Protein AF-A0A3P7M9Z8-F1 (afdb_monomer)

Radius of gyration: 22.88 Å; Cα contacts (8 Å, |Δi|>4): 245; chains: 1; bounding box: 53×52×56 Å

Secondary structure (DSSP, 8-state):
-GGGGT---B-S--SSHHHHHHHTT--HHHHHHHHHTT--TT-S--EETTEESS--B----TT--HHHHHHHHHHHIIIII--------PPP--------EEEEEEE-SSTTSPPEEGGGSGGGEEEETTEEEEE-SS-TT-EEEEE-SSS----TTT--------S-S-S--EEEHHHHHHHHHHHT--HHHHHHHH--SEEEESSPTTGGGG-SEEEETTEEEE---

Organism: Cylicostephanus goldi (NCBI:txid71465)

Foldseek 3Di:
DCVVLVDDKDKAADPPQVVLCVVQVQDPVNVVVCVVVPDDPPDPPQDDPNGGSHDIDDDDDPPDDVVNVVSVVVCCCVVPVVDDDDDDDDDDDDDPDDDWDWDWAWDDPDPPDFTDTCVVQVVQWDDDPFWIWGADPVHRVDIDIDTPDDDADDDVPPDRDPPPPPDDPDPFFEEELQQLVVVCVVVVHDSVVSCRVVVGRIYIYPDHHPVLVVDQWDDDPRDIDGDDD

pLDDT: mean 71.6, std 19.85, range [23.08, 93.94]

Solvent-accessible surface area (backbone atoms only — not comparable to full-atom values): 14664 Å² total; per-residue (Å²): 114,55,60,82,69,75,40,86,76,49,70,50,54,53,101,52,60,66,55,36,29,64,78,64,68,49,46,76,66,54,54,49,49,42,44,74,78,61,61,59,91,89,60,91,68,56,58,57,96,90,38,67,61,39,45,80,47,84,81,80,58,92,85,56,50,71,66,58,53,50,48,51,50,49,48,48,35,41,76,74,68,69,48,83,81,94,78,86,87,84,78,85,76,90,78,93,82,85,72,66,45,79,75,47,46,35,46,57,94,47,87,94,50,81,64,47,52,46,85,84,39,57,95,35,50,50,78,52,101,55,31,42,36,39,42,40,91,92,41,79,90,41,70,50,77,45,73,69,65,88,92,70,71,77,56,96,70,92,49,90,55,86,73,73,76,80,84,63,99,64,92,68,43,75,44,46,51,49,37,43,41,60,50,11,71,72,71,77,46,50,53,66,66,42,49,62,72,70,62,42,33,36,34,32,36,82,52,69,60,64,51,75,74,71,44,61,61,50,74,58,99,86,46,78,42,80,47,91,121

Sequence (229 aa):
MASLFGIDLRTGCFCNSGACQMYLEISNNQLRQYYEEGKECGDTRDVIDGRPTGAVRVSFGRQSTIEDVLVLEQMIDYCFLGFQPSTVIEYPLSIDHYTAAVSRLIVYPVKSCQGFDIEKYVDFIQINDESLELFDADNPSCSVTVPLQHDQISLQTGIVCTYKSLSNEAPYLVVNEASIKILADIVDLTIEETVDRFRPNIVVKGLPPFIEDTAKRMSIDGFQFEVEV

Structure (mmCIF, N/CA/C/O backbone):
data_AF-A0A3P7M9Z8-F1
#
_entry.id   AF-A0A3P7M9Z8-F1
#
loop_
_atom_site.group_PDB
_atom_site.id
_atom_site.type_symbol
_atom_site.label_atom_id
_atom_site.label_alt_id
_atom_site.label_comp_id
_atom_site.label_asym_id
_atom_site.label_entity_id
_atom_site.label_seq_id
_atom_site.pdbx_PDB_ins_code
_atom_site.Cartn_x
_atom_site.Cartn_y
_atom_site.Cartn_z
_atom_site.occupancy
_atom_site.B_iso_or_equiv
_atom_site.auth_seq_id
_atom_site.auth_comp_id
_atom_site.auth_asym_id
_atom_site.auth_atom_id
_atom_site.pdbx_PDB_model_num
ATOM 1 N N . MET A 1 1 ? -5.758 -3.092 -19.239 1.00 70.88 1 MET A N 1
ATOM 2 C CA . MET A 1 1 ? -5.823 -4.546 -19.518 1.00 70.88 1 MET A CA 1
ATOM 3 C C . MET A 1 1 ? -6.072 -5.294 -18.221 1.00 70.88 1 MET A C 1
ATOM 5 O O . MET A 1 1 ? -7.160 -5.824 -18.088 1.00 70.88 1 MET A O 1
ATOM 9 N N . ALA A 1 2 ? -5.156 -5.241 -17.249 1.00 80.38 2 ALA A N 1
ATOM 10 C CA . ALA A 1 2 ? -5.343 -5.856 -15.929 1.00 80.38 2 ALA A CA 1
ATOM 11 C C . ALA A 1 2 ? -6.576 -5.343 -15.161 1.00 80.38 2 ALA A C 1
ATOM 13 O O . ALA A 1 2 ? -7.327 -6.137 -14.605 1.00 80.38 2 ALA A O 1
ATOM 14 N N . SER A 1 3 ? -6.876 -4.045 -15.265 1.00 79.25 3 SER A N 1
ATOM 15 C CA . SER A 1 3 ? -8.075 -3.443 -14.666 1.00 79.25 3 SER A CA 1
ATOM 16 C C . SER A 1 3 ? -9.402 -4.069 -15.120 1.00 79.25 3 SER A C 1
ATOM 18 O O . SER A 1 3 ? -10.366 -4.051 -14.365 1.00 79.25 3 SER A O 1
ATOM 20 N N . LEU A 1 4 ? -9.468 -4.668 -16.320 1.00 77.06 4 LEU A N 1
ATOM 21 C CA . LEU A 1 4 ? -10.672 -5.373 -16.796 1.00 77.06 4 LEU A CA 1
ATOM 22 C C . LEU A 1 4 ? -10.951 -6.661 -16.010 1.00 77.06 4 LEU A C 1
ATOM 24 O O . LEU A 1 4 ? -12.080 -7.135 -16.006 1.00 77.06 4 LEU A O 1
ATOM 28 N N . PHE A 1 5 ? -9.926 -7.204 -15.357 1.00 81.19 5 PHE A N 1
ATOM 29 C CA . PHE A 1 5 ? -9.998 -8.367 -14.478 1.00 81.19 5 PHE A CA 1
ATOM 30 C C . PHE A 1 5 ? -10.034 -7.951 -12.999 1.00 81.19 5 PHE A C 1
ATOM 32 O O . PHE A 1 5 ? -9.912 -8.802 -12.130 1.00 81.19 5 PHE A O 1
ATOM 39 N N . GLY A 1 6 ? -10.170 -6.651 -12.697 1.00 78.00 6 GLY A N 1
ATOM 40 C CA . GLY A 1 6 ? -10.110 -6.142 -11.324 1.00 78.00 6 GLY A CA 1
ATOM 41 C C . GLY A 1 6 ? -8.714 -6.216 -10.698 1.00 78.00 6 GLY A C 1
ATOM 42 O O . GLY A 1 6 ? -8.599 -6.232 -9.480 1.00 78.00 6 GLY A O 1
ATOM 43 N N . ILE A 1 7 ? -7.656 -6.282 -11.514 1.00 84.75 7 ILE A N 1
ATOM 44 C CA . ILE A 1 7 ? -6.270 -6.367 -11.042 1.00 84.75 7 ILE A CA 1
ATOM 45 C C . ILE A 1 7 ? -5.587 -5.012 -11.218 1.00 84.75 7 ILE A C 1
ATOM 47 O O . ILE A 1 7 ? -5.492 -4.502 -12.341 1.00 84.75 7 ILE A O 1
ATOM 51 N N . ASP A 1 8 ? -5.038 -4.487 -10.125 1.00 85.88 8 ASP A N 1
ATOM 52 C CA . ASP A 1 8 ? -4.091 -3.376 -10.158 1.00 85.88 8 ASP A CA 1
ATOM 53 C C . ASP A 1 8 ? -2.644 -3.891 -10.243 1.00 85.88 8 ASP A C 1
ATOM 55 O O . ASP A 1 8 ? -2.245 -4.822 -9.537 1.00 85.88 8 ASP A O 1
ATOM 59 N N . LEU A 1 9 ? -1.850 -3.316 -11.150 1.00 85.00 9 LEU A N 1
ATOM 60 C CA . LEU A 1 9 ? -0.474 -3.746 -11.409 1.00 85.00 9 LEU A CA 1
ATOM 61 C C . LEU A 1 9 ? 0.504 -2.617 -11.132 1.00 85.00 9 LEU A C 1
ATOM 63 O O . LEU A 1 9 ? 0.376 -1.517 -11.663 1.00 85.00 9 LEU A O 1
ATOM 67 N N . ARG A 1 10 ? 1.583 -2.942 -10.416 1.00 86.75 10 ARG A N 1
ATOM 68 C CA . ARG A 1 10 ? 2.704 -2.022 -10.225 1.00 86.75 10 ARG A CA 1
ATOM 69 C C . ARG A 1 10 ? 3.792 -2.300 -11.246 1.00 86.75 10 ARG A C 1
ATOM 71 O O . ARG A 1 10 ? 4.273 -3.429 -11.362 1.00 86.75 10 ARG A O 1
ATOM 78 N N . THR A 1 11 ? 4.211 -1.265 -11.957 1.00 86.44 11 THR A N 1
ATOM 79 C CA . THR A 1 11 ? 5.268 -1.341 -12.969 1.00 86.44 11 THR A CA 1
ATOM 80 C C . THR A 1 11 ? 6.461 -0.468 -12.586 1.00 86.44 11 THR A C 1
ATOM 82 O O . THR A 1 11 ? 6.403 0.347 -11.665 1.00 86.44 11 THR A O 1
ATOM 85 N N . GLY A 1 12 ? 7.586 -0.688 -13.263 1.00 85.38 12 GLY A N 1
ATOM 86 C CA . GLY A 1 12 ? 8.804 0.096 -13.087 1.00 85.38 12 GLY A CA 1
ATOM 87 C C . GLY A 1 12 ? 9.898 -0.612 -12.288 1.00 85.38 12 GLY A C 1
ATOM 88 O O . GLY A 1 12 ? 9.777 -1.755 -11.825 1.00 85.38 12 GLY A O 1
ATOM 89 N N . CYS A 1 13 ? 11.038 0.066 -12.165 1.00 81.88 13 CYS A N 1
ATOM 90 C CA . CYS A 1 13 ? 12.192 -0.464 -11.448 1.00 81.88 13 CYS A CA 1
ATOM 91 C C . CYS A 1 13 ? 12.017 -0.362 -9.921 1.00 81.88 13 CYS A C 1
ATOM 93 O O . CYS A 1 13 ? 11.206 0.408 -9.408 1.00 81.88 13 CYS A O 1
ATOM 95 N N . PHE A 1 14 ? 12.698 -1.221 -9.161 1.00 79.25 14 PHE A N 1
ATOM 96 C CA . PHE A 1 14 ? 12.653 -1.192 -7.699 1.00 79.25 14 PHE A CA 1
ATOM 97 C C . PHE A 1 14 ? 13.371 0.062 -7.193 1.00 79.25 14 PHE A C 1
ATOM 99 O O . PHE A 1 14 ? 14.325 0.521 -7.817 1.00 79.25 14 PHE A O 1
ATOM 106 N N . CYS A 1 15 ? 12.978 0.575 -6.019 1.00 77.69 15 CYS A N 1
ATOM 107 C CA . CYS A 1 15 ? 13.666 1.706 -5.373 1.00 77.69 15 CYS A CA 1
ATOM 108 C C . CYS A 1 15 ? 15.153 1.420 -5.080 1.00 77.69 15 CYS A C 1
ATOM 110 O O . CYS A 1 15 ? 15.908 2.320 -4.730 1.00 77.69 15 CYS A O 1
ATOM 112 N N . ASN A 1 16 ? 15.571 0.163 -5.239 1.00 79.88 16 ASN A N 1
ATOM 113 C CA . ASN A 1 16 ? 16.953 -0.248 -5.395 1.00 79.88 16 ASN A CA 1
ATOM 114 C C . ASN A 1 16 ? 17.203 -0.645 -6.863 1.00 79.88 16 ASN A C 1
ATOM 116 O O . ASN A 1 16 ? 16.864 -1.758 -7.277 1.00 79.88 16 ASN A O 1
ATOM 120 N N . SER A 1 17 ? 17.832 0.246 -7.633 1.00 80.12 17 SER A N 1
ATOM 121 C CA . SER A 1 17 ? 18.174 0.020 -9.046 1.00 80.12 17 SER A CA 1
ATOM 122 C C . SER A 1 17 ? 19.094 -1.185 -9.266 1.00 80.12 17 SER A C 1
ATOM 124 O O . SER A 1 17 ? 19.062 -1.789 -10.339 1.00 80.12 17 SER A O 1
ATOM 126 N N . GLY A 1 18 ? 19.839 -1.603 -8.235 1.00 85.38 18 GLY A N 1
ATOM 127 C CA . GLY A 1 18 ? 20.680 -2.797 -8.266 1.00 85.38 18 GLY A CA 1
ATOM 128 C C . GLY A 1 18 ? 19.899 -4.082 -8.550 1.00 85.38 18 GLY A C 1
ATOM 129 O O . GLY A 1 18 ? 20.412 -4.966 -9.233 1.00 85.38 18 GLY A O 1
ATOM 130 N N . ALA A 1 19 ? 18.641 -4.176 -8.104 1.00 83.00 19 ALA A N 1
ATOM 131 C CA . ALA A 1 19 ? 17.797 -5.332 -8.403 1.00 83.00 19 ALA A CA 1
ATOM 132 C C . ALA A 1 19 ? 17.495 -5.423 -9.907 1.00 83.00 19 ALA A C 1
ATOM 134 O O . ALA A 1 19 ? 17.729 -6.459 -10.519 1.00 83.00 19 ALA A O 1
ATOM 135 N N . CYS A 1 20 ? 17.046 -4.329 -10.528 1.00 86.69 20 CYS A N 1
ATOM 136 C CA . CYS A 1 20 ? 16.776 -4.305 -11.969 1.00 86.69 20 CYS A CA 1
ATOM 137 C C . CYS A 1 20 ? 18.045 -4.549 -12.778 1.00 86.69 20 CYS A C 1
ATOM 139 O O . CYS A 1 20 ? 18.019 -5.288 -13.751 1.00 86.69 20 CYS A O 1
ATOM 141 N N . GLN A 1 21 ? 19.169 -3.980 -12.345 1.00 89.19 21 GLN A N 1
ATOM 142 C CA . GLN A 1 21 ? 20.459 -4.215 -12.977 1.00 89.19 21 GLN A CA 1
ATOM 143 C C . GLN A 1 21 ? 20.859 -5.696 -12.966 1.00 89.19 21 GLN A C 1
ATOM 145 O O . GLN A 1 21 ? 21.316 -6.201 -13.988 1.00 89.19 21 GLN A O 1
ATOM 150 N N . MET A 1 22 ? 20.644 -6.395 -11.851 1.00 89.25 22 MET A N 1
ATOM 151 C CA . MET A 1 22 ? 20.904 -7.830 -11.753 1.00 89.25 22 MET A CA 1
ATOM 152 C C . MET A 1 22 ? 19.945 -8.654 -12.623 1.00 89.25 22 MET A C 1
ATOM 154 O O . MET A 1 22 ? 20.403 -9.474 -13.410 1.00 89.25 22 MET A O 1
ATOM 158 N N . TYR A 1 23 ? 18.631 -8.441 -12.499 1.00 87.94 23 TYR A N 1
ATOM 159 C CA . TYR A 1 23 ? 17.623 -9.285 -13.157 1.00 87.94 23 TYR A CA 1
ATOM 160 C C . TYR A 1 23 ? 17.436 -9.000 -14.653 1.00 87.94 23 TYR A C 1
ATOM 162 O O . TYR A 1 23 ? 17.024 -9.890 -15.389 1.00 87.94 23 TYR A O 1
ATOM 170 N N . LEU A 1 24 ? 17.719 -7.776 -15.102 1.00 89.88 24 LEU A N 1
ATOM 171 C CA . LEU A 1 24 ? 17.607 -7.358 -16.507 1.00 89.88 24 LEU A CA 1
ATOM 172 C C . LEU A 1 24 ? 18.975 -7.276 -17.200 1.00 89.88 24 LEU A C 1
ATOM 174 O O . LEU A 1 24 ? 19.065 -6.803 -18.332 1.00 89.88 24 LEU A O 1
ATOM 178 N N . GLU A 1 25 ? 20.038 -7.701 -16.507 1.00 91.75 25 GLU A N 1
ATOM 179 C CA . GLU A 1 25 ? 21.419 -7.703 -16.999 1.00 91.75 25 GLU A CA 1
ATOM 180 C C . GLU A 1 25 ? 21.863 -6.332 -17.548 1.00 91.75 25 GLU A C 1
ATOM 182 O O . GLU A 1 25 ? 22.520 -6.218 -18.588 1.00 91.75 25 GLU A O 1
ATOM 187 N N . ILE A 1 26 ? 21.484 -5.257 -16.848 1.00 90.56 26 ILE A N 1
ATOM 188 C CA . ILE A 1 26 ? 21.833 -3.885 -17.235 1.00 90.56 26 ILE A CA 1
ATOM 189 C C . ILE A 1 26 ? 23.247 -3.586 -16.737 1.00 90.56 26 ILE A C 1
ATOM 191 O O . ILE A 1 26 ? 23.534 -3.599 -15.542 1.00 90.56 26 ILE A O 1
ATOM 195 N N . SER A 1 27 ? 24.168 -3.273 -17.641 1.00 92.31 27 SER A N 1
ATOM 196 C CA . SER A 1 27 ? 25.524 -2.883 -17.249 1.00 92.31 27 SER A CA 1
ATOM 197 C C . SER A 1 27 ? 25.562 -1.495 -16.596 1.00 92.31 27 SER A C 1
ATOM 199 O O . SER A 1 27 ? 24.711 -0.641 -16.837 1.00 92.31 27 SER A O 1
ATOM 201 N N . ASN A 1 28 ? 26.621 -1.213 -15.831 1.00 93.69 28 ASN A N 1
ATOM 202 C CA . ASN A 1 28 ? 26.842 0.122 -15.257 1.00 93.69 28 ASN A CA 1
ATOM 203 C C . ASN A 1 28 ? 26.905 1.229 -16.321 1.00 93.69 28 ASN A C 1
ATOM 205 O O . ASN A 1 28 ? 26.553 2.371 -16.042 1.00 93.69 28 ASN A O 1
ATOM 209 N N . ASN A 1 29 ? 27.375 0.910 -17.529 1.00 93.94 29 ASN A N 1
ATOM 210 C CA . ASN A 1 29 ? 27.442 1.880 -18.620 1.00 93.94 29 ASN A CA 1
ATOM 211 C C . ASN A 1 29 ? 26.049 2.162 -19.189 1.00 93.94 29 ASN A C 1
ATOM 213 O O . ASN A 1 29 ? 25.708 3.324 -19.370 1.00 93.94 29 ASN A O 1
ATOM 217 N N . GLN A 1 30 ? 25.225 1.128 -19.374 1.00 91.69 30 GLN A N 1
ATOM 218 C CA . GLN A 1 30 ? 23.831 1.294 -19.798 1.00 91.69 30 GLN A CA 1
ATOM 219 C C . GLN A 1 30 ? 23.008 2.056 -18.759 1.00 91.69 30 GLN A C 1
ATOM 221 O O . GLN A 1 30 ? 22.248 2.938 -19.124 1.00 91.69 30 GLN A O 1
ATOM 226 N N . LEU A 1 31 ? 23.197 1.784 -17.463 1.00 90.75 31 LEU A N 1
ATOM 227 C CA . LEU A 1 31 ? 22.487 2.513 -16.411 1.00 90.75 31 LEU A CA 1
ATOM 228 C C . LEU A 1 31 ? 22.826 4.015 -16.419 1.00 90.75 31 LEU A C 1
ATOM 230 O O . LEU A 1 31 ? 21.934 4.844 -16.248 1.00 90.75 31 LEU A O 1
ATOM 234 N N . ARG A 1 32 ? 24.099 4.370 -16.653 1.00 91.94 32 ARG A N 1
ATOM 235 C CA . ARG A 1 32 ? 24.517 5.773 -16.825 1.00 91.94 32 ARG A CA 1
ATOM 236 C C . ARG A 1 32 ? 23.924 6.395 -18.081 1.00 91.94 32 ARG A C 1
ATOM 238 O O . ARG A 1 32 ? 23.411 7.500 -17.997 1.00 91.94 32 ARG A O 1
ATOM 245 N N . GLN A 1 33 ? 23.943 5.674 -19.198 1.00 92.62 33 GLN A N 1
ATOM 246 C CA . GLN A 1 33 ? 23.329 6.130 -20.440 1.00 92.62 33 GLN A CA 1
ATOM 247 C C . GLN A 1 33 ? 21.828 6.391 -20.251 1.00 92.62 33 GLN A C 1
ATOM 249 O O . GLN A 1 33 ? 21.347 7.455 -20.619 1.00 92.62 33 GLN A O 1
ATOM 254 N N . TYR A 1 34 ? 21.098 5.475 -19.605 1.00 91.50 34 TYR A N 1
ATOM 255 C CA . TYR A 1 34 ? 19.679 5.664 -19.302 1.00 91.50 34 TYR A CA 1
ATOM 256 C C . TYR A 1 34 ? 19.458 6.930 -18.475 1.00 91.50 34 TYR A C 1
ATOM 258 O O . TYR A 1 34 ? 18.575 7.720 -18.797 1.00 91.50 34 TYR A O 1
ATOM 266 N N . TYR A 1 35 ? 20.280 7.159 -17.449 1.00 90.75 35 TYR A N 1
ATOM 267 C CA . TYR A 1 35 ? 20.222 8.383 -16.650 1.00 90.75 35 TYR A CA 1
ATOM 268 C C . TYR A 1 35 ? 20.514 9.648 -17.476 1.00 90.75 35 TYR A C 1
ATOM 270 O O . TYR A 1 35 ? 19.792 10.631 -17.349 1.00 90.75 35 TYR A O 1
ATOM 278 N N . GLU A 1 36 ? 21.523 9.629 -18.349 1.00 92.56 36 GLU A N 1
ATOM 279 C CA . GLU A 1 36 ? 21.876 10.756 -19.230 1.00 92.56 36 GLU A CA 1
ATOM 280 C C . GLU A 1 36 ? 20.790 11.058 -20.267 1.00 92.56 36 GLU A C 1
ATOM 282 O O . GLU A 1 36 ? 20.528 12.217 -20.582 1.00 92.56 36 GLU A O 1
ATOM 287 N N . GLU A 1 37 ? 20.098 10.028 -20.748 1.00 89.88 37 GLU A N 1
ATOM 288 C CA . GLU A 1 37 ? 18.908 10.179 -21.581 1.00 89.88 37 GLU A CA 1
ATOM 289 C C . GLU A 1 37 ? 17.718 10.724 -20.766 1.00 89.88 37 GLU A C 1
ATOM 291 O O . GLU A 1 37 ? 16.718 11.148 -21.347 1.00 89.88 37 GLU A O 1
ATOM 296 N N . GLY A 1 38 ? 17.815 10.757 -19.432 1.00 89.62 38 GLY A N 1
ATOM 297 C CA . GLY A 1 38 ? 16.859 11.332 -18.482 1.00 89.62 38 GLY A CA 1
ATOM 298 C C . GLY A 1 38 ? 15.940 10.310 -17.803 1.00 89.62 38 GLY A C 1
ATOM 299 O O . GLY A 1 38 ? 14.829 10.672 -17.416 1.00 89.62 38 GLY A O 1
ATOM 300 N N . LYS A 1 39 ? 16.314 9.024 -17.770 1.00 87.75 39 LYS A N 1
ATOM 301 C CA . LYS A 1 39 ? 15.546 7.983 -17.074 1.00 87.75 39 LYS A CA 1
ATOM 302 C C . LYS A 1 39 ? 15.469 8.335 -15.588 1.00 87.75 39 LYS A C 1
ATOM 304 O O . LYS A 1 39 ? 16.495 8.487 -14.925 1.00 87.75 39 LYS A O 1
ATOM 309 N N . GLU A 1 40 ? 14.257 8.386 -15.060 1.00 87.75 40 GLU A N 1
ATOM 310 C CA . GLU A 1 40 ? 13.956 8.674 -13.663 1.00 87.75 40 GLU A CA 1
ATOM 311 C C . GLU A 1 40 ? 12.871 7.733 -13.117 1.00 87.75 40 GLU A C 1
ATOM 313 O O . GLU A 1 40 ? 12.252 6.941 -13.834 1.00 87.75 40 GLU A O 1
ATOM 318 N N . CYS A 1 41 ? 12.686 7.751 -11.798 1.00 84.00 41 CYS A N 1
ATOM 319 C CA . CYS A 1 41 ? 11.646 6.951 -11.162 1.00 84.00 41 CYS A CA 1
ATOM 320 C C . CYS A 1 41 ? 10.271 7.551 -11.481 1.00 84.00 41 CYS A C 1
ATOM 322 O O . CYS A 1 41 ? 10.056 8.735 -11.237 1.00 84.00 41 CYS A O 1
ATOM 324 N N . GLY A 1 42 ? 9.348 6.732 -11.988 1.00 79.81 42 GLY A N 1
ATOM 325 C CA . GLY A 1 42 ? 7.999 7.180 -12.348 1.00 79.81 42 GLY A CA 1
ATOM 326 C C . GLY A 1 42 ? 7.897 7.892 -13.699 1.00 79.81 42 GLY A C 1
ATOM 327 O O . GLY A 1 42 ? 6.850 8.462 -13.993 1.00 79.81 42 GLY A O 1
ATOM 328 N N . ASP A 1 43 ? 8.947 7.862 -14.526 1.00 86.56 43 ASP A N 1
ATOM 329 C CA . ASP A 1 43 ? 8.825 8.294 -15.919 1.00 86.56 43 ASP A CA 1
ATOM 330 C C . ASP A 1 43 ? 8.022 7.294 -16.774 1.00 86.56 43 ASP A C 1
ATOM 332 O O . ASP A 1 43 ? 7.629 6.219 -16.326 1.00 86.56 43 ASP A O 1
ATOM 336 N N . THR A 1 44 ? 7.810 7.641 -18.043 1.00 86.25 44 THR A N 1
ATOM 337 C CA . THR A 1 44 ? 7.058 6.833 -19.017 1.00 86.25 44 THR A CA 1
ATOM 338 C C . THR A 1 44 ? 7.941 5.935 -19.897 1.00 86.25 44 THR A C 1
ATOM 340 O O . THR A 1 44 ? 7.487 5.400 -20.909 1.00 86.25 44 THR A O 1
ATOM 343 N N . ARG A 1 45 ? 9.230 5.781 -19.565 1.00 86.44 45 ARG A N 1
ATOM 344 C CA . ARG A 1 45 ? 10.235 5.077 -20.379 1.00 86.44 45 ARG A CA 1
ATOM 345 C C . ARG A 1 45 ? 10.490 3.665 -19.884 1.00 86.44 45 ARG A C 1
ATOM 347 O O . ARG A 1 45 ? 11.569 3.329 -19.386 1.00 86.44 45 ARG A O 1
ATOM 354 N N . ASP A 1 46 ? 9.490 2.815 -20.040 1.00 87.00 46 ASP A N 1
ATOM 355 C CA . ASP A 1 46 ? 9.539 1.427 -19.573 1.00 87.00 46 ASP A CA 1
ATOM 356 C C . ASP A 1 46 ? 10.377 0.501 -20.465 1.00 87.00 46 ASP A C 1
ATOM 358 O O . ASP A 1 46 ? 10.807 -0.563 -20.018 1.00 87.00 46 ASP A O 1
ATOM 362 N N . VAL A 1 47 ? 10.658 0.912 -21.707 1.00 89.56 47 VAL A N 1
ATOM 363 C CA . VAL A 1 47 ? 11.476 0.165 -22.672 1.00 89.56 47 VAL A CA 1
ATOM 364 C C . VAL A 1 47 ? 12.469 1.104 -23.362 1.00 89.56 47 VAL A C 1
ATOM 366 O O . VAL A 1 47 ? 12.065 2.122 -23.918 1.00 89.56 47 VAL A O 1
ATOM 369 N N . ILE A 1 48 ? 13.757 0.749 -23.358 1.00 89.62 48 ILE A N 1
ATOM 370 C CA . ILE A 1 48 ? 14.833 1.460 -24.071 1.00 89.62 48 ILE A CA 1
ATOM 371 C C . ILE A 1 48 ? 15.575 0.443 -24.941 1.00 89.62 48 ILE A C 1
ATOM 373 O O . ILE A 1 48 ? 15.973 -0.615 -24.457 1.00 89.62 48 ILE A O 1
ATOM 377 N N . ASP A 1 49 ? 15.715 0.727 -26.237 1.00 87.81 49 ASP A N 1
ATOM 378 C CA . ASP A 1 49 ? 16.343 -0.169 -27.225 1.00 87.81 49 ASP A CA 1
ATOM 379 C C . ASP A 1 49 ? 15.759 -1.595 -27.241 1.00 87.81 49 ASP A C 1
ATOM 381 O O . ASP A 1 49 ? 16.467 -2.593 -27.382 1.00 87.81 49 ASP A O 1
ATOM 385 N N . GLY A 1 50 ? 14.441 -1.705 -27.043 1.00 87.31 50 GLY A N 1
ATOM 386 C CA . GLY A 1 50 ? 13.741 -2.990 -26.967 1.00 87.31 50 GLY A CA 1
ATOM 387 C C . GLY A 1 50 ? 13.993 -3.774 -25.674 1.00 87.31 50 GLY A C 1
ATOM 388 O O . GLY A 1 50 ? 13.503 -4.896 -25.548 1.00 87.31 50 GLY A O 1
ATOM 389 N N . ARG A 1 51 ? 14.724 -3.206 -24.706 1.00 88.06 51 ARG A N 1
ATOM 390 C CA . ARG A 1 51 ? 14.947 -3.799 -23.385 1.00 88.06 51 ARG A CA 1
ATOM 391 C C . ARG A 1 51 ? 14.049 -3.148 -22.336 1.00 88.06 51 ARG A C 1
ATOM 393 O O . ARG A 1 51 ? 13.990 -1.919 -22.280 1.00 88.06 51 ARG A O 1
ATOM 400 N N . PRO A 1 52 ? 13.376 -3.934 -21.483 1.00 91.19 52 PRO A N 1
ATOM 401 C CA . PRO A 1 52 ? 12.639 -3.376 -20.361 1.00 91.19 52 PRO A CA 1
ATOM 402 C C . PRO A 1 52 ? 13.599 -2.700 -19.375 1.00 91.19 52 PRO A C 1
ATOM 404 O O . PRO A 1 52 ? 14.714 -3.171 -19.152 1.00 91.19 52 PRO A O 1
ATOM 407 N N . THR A 1 53 ? 13.159 -1.602 -18.767 1.00 90.00 53 THR A N 1
ATOM 408 C CA . THR A 1 53 ? 13.927 -0.850 -17.757 1.00 90.00 53 THR A CA 1
ATOM 409 C C . THR A 1 53 ? 13.482 -1.157 -16.326 1.00 90.00 53 THR A C 1
ATOM 411 O O . THR A 1 53 ? 14.086 -0.682 -15.363 1.00 90.00 53 THR A O 1
ATOM 414 N N . GLY A 1 54 ? 12.437 -1.970 -16.168 1.00 89.12 54 GLY A N 1
ATOM 415 C CA . GLY A 1 54 ? 11.832 -2.320 -14.890 1.00 89.12 54 GLY A CA 1
ATOM 416 C C . GLY A 1 54 ? 11.107 -3.661 -14.942 1.00 89.12 54 GLY A C 1
ATOM 417 O O . GLY A 1 54 ? 11.286 -4.446 -15.870 1.00 89.12 54 GLY A O 1
ATOM 418 N N . ALA A 1 55 ? 10.287 -3.923 -13.929 1.00 87.75 55 ALA A N 1
ATOM 419 C CA . ALA A 1 55 ? 9.511 -5.151 -13.819 1.00 87.75 55 ALA A CA 1
ATOM 420 C C . ALA A 1 55 ? 8.038 -4.832 -13.561 1.00 87.75 55 ALA A C 1
ATOM 422 O O . ALA A 1 55 ? 7.718 -3.850 -12.890 1.00 87.75 55 ALA A O 1
ATOM 423 N N . VAL A 1 56 ? 7.153 -5.698 -14.049 1.00 87.44 56 VAL A N 1
ATOM 424 C CA . VAL A 1 56 ? 5.763 -5.752 -13.589 1.00 87.44 56 VAL A CA 1
ATOM 425 C C . VAL A 1 56 ? 5.735 -6.616 -12.336 1.00 87.44 56 VAL A C 1
ATOM 427 O O . VAL A 1 56 ? 6.307 -7.707 -12.319 1.00 87.44 56 VAL A O 1
ATOM 430 N N . ARG A 1 57 ? 5.113 -6.122 -11.270 1.00 86.94 57 ARG A N 1
ATOM 431 C CA . ARG A 1 57 ? 5.029 -6.812 -9.985 1.00 86.94 57 ARG A CA 1
ATOM 432 C C . ARG A 1 57 ? 3.575 -7.017 -9.627 1.00 86.94 57 ARG A C 1
ATOM 434 O O . ARG A 1 57 ? 2.793 -6.070 -9.635 1.00 86.94 57 ARG A O 1
ATOM 441 N N . VAL A 1 58 ? 3.270 -8.245 -9.239 1.00 86.69 58 VAL A N 1
ATOM 442 C CA . VAL A 1 58 ? 2.023 -8.585 -8.565 1.00 86.69 58 VAL A CA 1
ATOM 443 C C . VAL A 1 58 ? 2.353 -8.842 -7.106 1.00 86.69 58 VAL A C 1
ATOM 445 O O . VAL A 1 58 ? 3.373 -9.457 -6.790 1.00 86.69 58 VAL A O 1
ATOM 448 N N . SER A 1 59 ? 1.544 -8.305 -6.205 1.00 85.62 59 SER A N 1
ATOM 449 C CA . SER A 1 59 ? 1.704 -8.490 -4.767 1.00 85.62 59 SER A CA 1
ATOM 450 C C . SER A 1 59 ? 0.383 -8.978 -4.211 1.00 85.62 59 SER A C 1
ATOM 452 O O . SER A 1 59 ? -0.636 -8.326 -4.398 1.00 85.62 59 SER A O 1
ATOM 454 N N . PHE A 1 60 ? 0.415 -10.121 -3.536 1.00 85.19 60 PHE A N 1
ATOM 455 C CA . PHE A 1 60 ? -0.740 -10.635 -2.820 1.00 85.19 60 PHE A CA 1
ATOM 456 C C . PHE A 1 60 ? -0.671 -10.152 -1.377 1.00 85.19 60 PHE A C 1
ATOM 458 O O . PHE A 1 60 ? 0.346 -10.321 -0.696 1.00 85.19 60 PHE A O 1
ATOM 465 N N . GLY A 1 61 ? -1.745 -9.502 -0.943 1.00 81.56 61 GLY A N 1
ATOM 466 C CA . GLY A 1 61 ? -1.930 -9.114 0.444 1.00 81.56 61 GLY A CA 1
ATOM 467 C C . GLY A 1 61 ? -2.318 -10.320 1.292 1.00 81.56 61 GLY A C 1
ATOM 468 O O . GLY A 1 61 ? -2.598 -11.407 0.791 1.00 81.56 61 GLY A O 1
ATOM 469 N N . ARG A 1 62 ? -2.379 -10.136 2.612 1.00 75.12 62 ARG A N 1
ATOM 470 C CA . ARG A 1 62 ? -2.791 -11.218 3.517 1.00 75.12 62 ARG A CA 1
ATOM 471 C C . ARG A 1 62 ? -4.226 -11.698 3.259 1.00 75.12 62 ARG A C 1
ATOM 473 O O . ARG A 1 62 ? -4.498 -12.875 3.463 1.00 75.12 62 ARG A O 1
ATOM 480 N N . GLN A 1 63 ? -5.114 -10.796 2.846 1.00 80.25 63 GLN A N 1
ATOM 481 C CA . GLN A 1 63 ? -6.509 -11.101 2.512 1.00 80.25 63 GLN A CA 1
ATOM 482 C C . GLN A 1 63 ? -6.676 -11.718 1.123 1.00 80.25 63 GLN A C 1
ATOM 484 O O . GLN A 1 63 ? -7.779 -12.147 0.801 1.00 80.25 63 GLN A O 1
ATOM 489 N N . SER A 1 64 ? -5.612 -11.774 0.316 1.00 85.38 64 SER A N 1
ATOM 490 C CA . SER A 1 64 ? -5.697 -12.418 -0.984 1.00 85.38 64 SER A CA 1
ATOM 491 C C . SER A 1 64 ? -6.030 -13.896 -0.814 1.00 85.38 64 SER A C 1
ATOM 493 O O . SER A 1 64 ? -5.423 -14.624 -0.023 1.00 85.38 64 SER A O 1
ATOM 495 N N . THR A 1 65 ? -7.020 -14.316 -1.573 1.00 87.06 65 THR A N 1
ATOM 496 C CA . THR A 1 65 ? -7.562 -15.663 -1.624 1.00 87.06 65 THR A CA 1
ATOM 497 C C . THR A 1 65 ? -6.968 -16.426 -2.805 1.00 87.06 65 THR A C 1
ATOM 499 O O . THR A 1 65 ? -6.233 -15.871 -3.628 1.00 87.06 65 THR A O 1
ATOM 502 N N . ILE A 1 66 ? -7.254 -17.727 -2.896 1.00 89.12 66 ILE A N 1
ATOM 503 C CA . ILE A 1 66 ? -6.828 -18.496 -4.069 1.00 89.12 66 ILE A CA 1
ATOM 504 C C . ILE A 1 66 ? -7.571 -18.016 -5.320 1.00 89.12 66 ILE A C 1
ATOM 506 O O . ILE A 1 66 ? -6.999 -18.009 -6.404 1.00 89.12 66 ILE A O 1
ATOM 510 N N . GLU A 1 67 ? -8.805 -17.542 -5.161 1.00 87.81 67 GLU A N 1
ATOM 511 C CA . GLU A 1 67 ? -9.616 -16.957 -6.219 1.00 87.81 67 GLU A CA 1
ATOM 512 C C . GLU A 1 67 ? -8.919 -15.745 -6.856 1.00 87.81 67 GLU A C 1
ATOM 514 O O . GLU A 1 67 ? -8.892 -15.648 -8.080 1.00 87.81 67 GLU A O 1
ATOM 519 N N . ASP A 1 68 ? -8.249 -14.894 -6.073 1.00 88.81 68 ASP A N 1
ATOM 520 C CA . ASP A 1 68 ? -7.479 -13.756 -6.606 1.00 88.81 68 ASP A CA 1
ATOM 521 C C . ASP A 1 68 ? -6.293 -14.207 -7.476 1.00 88.81 68 ASP A C 1
ATOM 523 O O . ASP A 1 68 ? -5.980 -13.597 -8.501 1.00 88.81 68 ASP A O 1
ATOM 527 N N . VAL A 1 69 ? -5.639 -15.312 -7.101 1.00 90.31 69 VAL A N 1
ATOM 528 C CA . VAL A 1 69 ? -4.566 -15.920 -7.906 1.00 90.31 69 VAL A CA 1
ATOM 529 C C . VAL A 1 69 ? -5.131 -16.485 -9.209 1.00 90.31 69 VAL A C 1
ATOM 531 O O . VAL A 1 69 ? -4.527 -16.306 -10.266 1.00 90.31 69 VAL A O 1
ATOM 534 N N . LEU A 1 70 ? -6.301 -17.125 -9.150 1.00 89.69 70 LEU A N 1
ATOM 535 C CA . LEU A 1 70 ? -6.976 -17.671 -10.328 1.00 89.69 70 LEU A CA 1
ATOM 536 C C . LEU A 1 70 ? -7.432 -16.565 -11.287 1.00 89.69 70 LEU A C 1
ATOM 538 O O . LEU A 1 70 ? -7.349 -16.746 -12.498 1.00 89.69 70 LEU A O 1
ATOM 542 N N . VAL A 1 71 ? -7.863 -15.406 -10.782 1.00 89.06 71 VAL A N 1
ATOM 543 C CA . VAL A 1 71 ? -8.187 -14.236 -11.618 1.00 89.06 71 VAL A CA 1
ATOM 544 C C . VAL A 1 71 ? -6.936 -13.706 -12.328 1.00 89.06 71 VAL A C 1
ATOM 546 O O . VAL A 1 71 ? -6.995 -13.371 -13.514 1.00 89.06 71 VAL A O 1
ATOM 549 N N . LEU A 1 72 ? -5.777 -13.696 -11.656 1.00 90.56 72 LEU A N 1
ATOM 550 C CA . LEU A 1 72 ? -4.502 -13.362 -12.299 1.00 90.56 72 LEU A CA 1
ATOM 551 C C . LEU A 1 72 ? -4.121 -14.368 -13.392 1.00 90.56 72 LEU A C 1
ATOM 553 O O . LEU A 1 72 ? -3.740 -13.954 -14.488 1.00 90.56 72 LEU A O 1
ATOM 557 N N . GLU A 1 73 ? -4.219 -15.668 -13.112 1.00 90.19 73 GLU A N 1
ATOM 558 C CA . GLU A 1 73 ? -3.969 -16.728 -14.097 1.00 90.19 73 GLU A CA 1
ATOM 559 C C . GLU A 1 73 ? -4.897 -16.567 -15.307 1.00 90.19 73 GLU A C 1
ATOM 561 O O . GLU A 1 73 ? -4.436 -16.528 -16.447 1.00 90.19 73 GLU A O 1
ATOM 566 N N . GLN A 1 74 ? -6.185 -16.328 -15.056 1.00 86.12 74 GLN A N 1
ATOM 567 C CA . GLN A 1 74 ? -7.190 -16.084 -16.084 1.00 86.12 74 GLN A CA 1
ATOM 568 C C . GLN A 1 74 ? -6.845 -14.877 -16.964 1.00 86.12 74 GLN A C 1
ATOM 570 O O . GLN A 1 74 ? -6.982 -14.947 -18.187 1.00 86.12 74 GLN A O 1
ATOM 575 N N . MET A 1 75 ? -6.387 -13.772 -16.367 1.00 88.56 75 MET A N 1
ATOM 576 C CA . MET A 1 75 ? -5.931 -12.598 -17.112 1.00 88.56 75 MET A CA 1
ATOM 577 C C . MET A 1 75 ? -4.748 -12.954 -18.021 1.00 88.56 75 MET A C 1
ATOM 579 O O . MET A 1 75 ? -4.732 -12.553 -19.187 1.00 88.56 75 MET A O 1
ATOM 583 N N . ILE A 1 76 ? -3.762 -13.701 -17.510 1.00 90.38 76 ILE A N 1
ATOM 584 C CA . ILE A 1 76 ? -2.584 -14.114 -18.286 1.00 90.38 76 ILE A CA 1
ATOM 585 C C . ILE A 1 76 ? -3.011 -14.990 -19.471 1.00 90.38 76 ILE A C 1
ATOM 587 O O . ILE A 1 76 ? -2.648 -14.712 -20.619 1.00 90.38 76 ILE A O 1
ATOM 591 N N . ASP A 1 77 ? -3.837 -15.995 -19.203 1.00 87.56 77 ASP A N 1
ATOM 592 C CA . ASP A 1 77 ? -4.348 -16.935 -20.194 1.00 87.56 77 ASP A CA 1
ATOM 593 C C . ASP A 1 77 ? -5.152 -16.235 -21.289 1.00 87.56 77 ASP A C 1
ATOM 595 O O . ASP A 1 77 ? -4.927 -16.456 -22.482 1.00 87.56 77 ASP A O 1
ATOM 599 N N . TYR A 1 78 ? -6.066 -15.347 -20.901 1.00 83.00 78 TYR A N 1
ATOM 600 C CA . TYR A 1 78 ? -6.941 -14.652 -21.835 1.00 83.00 78 TYR A CA 1
ATOM 601 C C . TYR A 1 78 ? -6.182 -13.631 -22.684 1.00 83.00 78 TYR A C 1
ATOM 603 O O . TYR A 1 78 ? -6.339 -13.586 -23.906 1.00 83.00 78 TYR A O 1
ATOM 611 N N . CYS A 1 79 ? -5.352 -12.800 -22.052 1.00 84.62 79 CYS A N 1
ATOM 612 C CA . CYS A 1 79 ? -4.707 -11.681 -22.729 1.00 84.62 79 CYS A CA 1
ATOM 613 C C . CYS A 1 79 ? -3.465 -12.079 -23.527 1.00 84.62 79 CYS A C 1
ATOM 615 O O . CYS A 1 79 ? -3.172 -11.425 -24.529 1.00 84.62 79 CYS A O 1
ATOM 617 N N . PHE A 1 80 ? -2.736 -13.111 -23.098 1.00 87.12 80 PHE A N 1
ATOM 618 C CA . PHE A 1 80 ? -1.437 -13.450 -23.684 1.00 87.12 80 PHE A CA 1
ATOM 619 C C . PHE A 1 80 ? -1.402 -14.834 -24.330 1.00 87.12 80 PHE A C 1
ATOM 621 O O . PHE A 1 80 ? -0.622 -15.028 -25.263 1.00 87.12 80 PHE A O 1
ATOM 628 N N . LEU A 1 81 ? -2.244 -15.776 -23.890 1.00 86.69 81 LEU A N 1
ATOM 629 C CA . LEU A 1 81 ? -2.270 -17.145 -24.425 1.00 86.69 81 LEU A CA 1
ATOM 630 C C . LEU A 1 81 ? -3.510 -17.446 -25.284 1.00 86.69 81 LEU A C 1
ATOM 632 O O . LEU A 1 81 ? -3.552 -18.476 -25.956 1.00 86.69 81 LEU A O 1
ATOM 636 N N . GLY A 1 82 ? -4.496 -16.542 -25.319 1.00 77.19 82 GLY A N 1
ATOM 637 C CA . GLY A 1 82 ? -5.704 -16.666 -26.139 1.00 77.19 82 GLY A CA 1
ATOM 638 C C . GLY A 1 82 ? -6.696 -17.724 -25.647 1.00 77.19 82 GLY A C 1
ATOM 639 O O . GLY A 1 82 ? -7.548 -18.166 -26.421 1.00 77.19 82 GLY A O 1
ATOM 640 N N . PHE A 1 83 ? -6.602 -18.143 -24.382 1.00 72.88 83 PHE A N 1
ATOM 641 C CA . PHE A 1 83 ? -7.565 -19.059 -23.774 1.00 72.88 83 PHE A CA 1
ATOM 642 C C . PHE A 1 83 ? -8.877 -18.322 -23.466 1.00 72.88 83 PHE A C 1
ATOM 644 O O . PHE A 1 83 ? -8.868 -17.195 -22.984 1.00 72.88 83 PHE A O 1
ATOM 651 N N . GLN A 1 84 ? -10.022 -18.943 -23.755 1.00 58.97 84 GLN A N 1
ATOM 652 C CA . GLN A 1 84 ? -11.353 -18.393 -23.459 1.00 58.97 84 GLN A CA 1
ATOM 653 C C . GLN A 1 84 ? -11.969 -19.195 -22.300 1.00 58.97 84 GLN A C 1
ATOM 655 O O . GLN A 1 84 ? -12.528 -20.270 -22.540 1.00 58.97 84 GLN A O 1
ATOM 660 N N . PRO A 1 85 ? -11.851 -18.743 -21.042 1.00 53.09 85 PRO A N 1
ATOM 661 C CA . PRO A 1 85 ? -12.436 -19.448 -19.914 1.00 53.09 85 PRO A CA 1
ATOM 662 C C . PRO A 1 85 ? -13.939 -19.162 -19.800 1.00 53.09 85 PRO A C 1
ATOM 664 O O . PRO A 1 85 ? -14.414 -18.064 -20.080 1.00 53.09 85 PRO A O 1
ATOM 667 N N . SER A 1 86 ? -14.695 -20.177 -19.377 1.00 44.62 86 SER A N 1
ATOM 668 C CA . SER A 1 86 ? -16.145 -20.117 -19.158 1.00 44.62 86 SER A CA 1
ATOM 669 C C . SER A 1 86 ? -16.452 -19.936 -17.669 1.00 44.62 86 SER A C 1
ATOM 671 O O . SER A 1 86 ? -16.869 -20.894 -17.026 1.00 44.62 86 SER A O 1
ATOM 673 N N . THR A 1 87 ? -16.242 -18.748 -17.094 1.00 45.28 87 THR A N 1
ATOM 674 C CA . THR A 1 87 ? -16.617 -18.519 -15.684 1.00 45.28 87 THR A CA 1
ATOM 675 C C . THR A 1 87 ? -17.145 -17.108 -15.450 1.00 45.28 87 THR A C 1
ATOM 677 O O . THR A 1 87 ? -16.548 -16.130 -15.891 1.00 45.28 87 THR A O 1
ATOM 680 N N . VAL A 1 88 ? -18.277 -17.028 -14.746 1.00 50.41 88 VAL A N 1
ATOM 681 C CA . VAL A 1 88 ? -18.926 -15.798 -14.274 1.00 50.41 88 VAL A CA 1
ATOM 682 C C . VAL A 1 88 ? -18.388 -15.488 -12.876 1.00 50.41 88 VAL A C 1
ATOM 684 O O . VAL A 1 88 ? -18.433 -16.356 -12.008 1.00 50.41 88 VAL A O 1
ATOM 687 N N . ILE A 1 89 ? -17.871 -14.278 -12.665 1.00 44.72 89 ILE A N 1
ATOM 688 C CA . ILE A 1 89 ? -17.381 -13.810 -11.363 1.00 44.72 89 ILE A CA 1
ATOM 689 C C . ILE A 1 89 ? -18.547 -13.114 -10.648 1.00 44.72 89 ILE A C 1
ATOM 691 O O . ILE A 1 89 ? -19.014 -12.071 -11.105 1.00 44.72 89 ILE A O 1
ATOM 695 N N . GLU A 1 90 ? -19.038 -13.695 -9.551 1.00 45.72 90 GLU A N 1
ATOM 696 C CA . GLU A 1 90 ? -20.008 -13.048 -8.659 1.00 45.72 90 GLU A CA 1
ATOM 697 C C . GLU A 1 90 ? -19.266 -12.265 -7.566 1.00 45.72 90 GLU A C 1
ATOM 699 O O . GLU A 1 90 ? -18.553 -12.834 -6.743 1.00 45.72 90 GLU A O 1
ATOM 704 N N . TYR A 1 91 ? -19.436 -10.945 -7.564 1.00 42.72 91 TYR A N 1
ATOM 705 C CA . TYR A 1 91 ? -18.940 -10.029 -6.532 1.00 42.72 91 TYR A CA 1
ATOM 706 C C . TYR A 1 91 ? -19.814 -10.114 -5.265 1.00 42.72 91 TYR A C 1
ATOM 708 O O . TYR A 1 91 ? -21.044 -10.178 -5.381 1.00 42.72 91 TYR A O 1
ATOM 716 N N . PRO A 1 92 ? -19.235 -10.093 -4.049 1.00 46.50 92 PRO A N 1
ATOM 717 C CA . PRO A 1 92 ? -20.024 -10.242 -2.837 1.00 46.50 92 PRO A CA 1
ATOM 718 C C . PRO A 1 92 ? -20.887 -9.000 -2.551 1.00 46.50 92 PRO A C 1
ATOM 720 O O . PRO A 1 92 ? -20.429 -7.862 -2.596 1.00 46.50 92 PRO A O 1
ATOM 723 N N . LEU A 1 93 ? -22.163 -9.302 -2.285 1.00 44.44 93 LEU A N 1
ATOM 724 C CA . LEU A 1 93 ? -23.260 -8.558 -1.648 1.00 44.44 93 LEU A CA 1
ATOM 725 C C . LEU A 1 93 ? -23.023 -7.081 -1.273 1.00 44.44 93 LEU A C 1
ATOM 727 O O . LEU A 1 93 ? -22.239 -6.754 -0.386 1.00 44.44 93 LEU A O 1
ATOM 731 N N . SER A 1 94 ? -23.852 -6.208 -1.854 1.00 43.03 94 SER A N 1
ATOM 732 C CA . SER A 1 94 ? -24.007 -4.810 -1.451 1.00 43.03 94 SER A CA 1
ATOM 733 C C . SER A 1 94 ? -24.640 -4.709 -0.063 1.00 43.03 94 SER A C 1
ATOM 735 O O . SER A 1 94 ? -25.808 -5.066 0.113 1.00 43.03 94 SER A O 1
ATOM 737 N N . ILE A 1 95 ? -23.901 -4.181 0.909 1.00 50.78 95 ILE A N 1
ATOM 738 C CA . ILE A 1 95 ? -24.509 -3.619 2.112 1.00 50.78 95 ILE A CA 1
ATOM 739 C C . ILE A 1 95 ? -24.553 -2.096 1.974 1.00 50.78 95 ILE A C 1
ATOM 741 O O . ILE A 1 95 ? -23.551 -1.466 1.646 1.00 50.78 95 ILE A O 1
ATOM 745 N N . ASP A 1 96 ? -25.730 -1.517 2.215 1.00 59.34 96 ASP A N 1
ATOM 746 C CA . ASP A 1 96 ? -26.006 -0.127 1.848 1.00 59.34 96 ASP A CA 1
ATOM 747 C C . ASP A 1 96 ? -25.431 0.895 2.841 1.00 59.34 96 ASP A C 1
ATOM 749 O O . ASP A 1 96 ? -24.932 1.938 2.418 1.00 59.34 96 ASP A O 1
ATOM 753 N N . HIS A 1 97 ? -25.476 0.619 4.153 1.00 64.81 97 HIS A N 1
ATOM 754 C CA . HIS A 1 97 ? -25.044 1.575 5.180 1.00 64.81 97 HIS A CA 1
ATOM 755 C C . HIS A 1 97 ? -24.539 0.906 6.464 1.00 64.81 97 HIS A C 1
ATOM 757 O O . HIS A 1 97 ? -25.224 0.071 7.056 1.00 64.81 97 HIS A O 1
ATOM 763 N N . TYR A 1 98 ? -23.380 1.363 6.941 1.00 71.25 98 TYR A N 1
ATOM 764 C CA . TYR A 1 98 ? -22.810 1.012 8.240 1.00 71.25 98 TYR A CA 1
ATOM 765 C C . TYR A 1 98 ? -22.482 2.260 9.050 1.00 71.25 98 TYR A C 1
ATOM 767 O O . TYR A 1 98 ? -22.129 3.299 8.495 1.00 71.25 98 TYR A O 1
ATOM 775 N N . THR A 1 99 ? -22.542 2.120 10.372 1.00 73.38 99 THR A N 1
ATOM 776 C CA . THR A 1 99 ? -22.110 3.149 11.318 1.00 73.38 99 THR A CA 1
ATOM 777 C C . THR A 1 99 ? -20.951 2.602 12.137 1.00 73.38 99 THR A C 1
ATOM 779 O O . THR A 1 99 ? -21.028 1.485 12.647 1.00 73.38 99 THR A O 1
ATOM 782 N N . ALA A 1 100 ? -19.895 3.396 12.280 1.00 75.94 100 ALA A N 1
ATOM 783 C CA . ALA A 1 100 ? -18.719 3.075 13.077 1.00 75.94 100 ALA A CA 1
ATOM 784 C C . ALA A 1 100 ? -18.462 4.181 14.101 1.00 75.94 100 ALA A C 1
ATOM 786 O O . ALA A 1 100 ? -18.888 5.319 13.910 1.00 75.94 100 ALA A O 1
ATOM 787 N N . ALA A 1 101 ? -17.729 3.857 15.160 1.00 78.31 101 ALA A N 1
ATOM 788 C CA . ALA A 1 101 ? -17.140 4.858 16.038 1.00 78.31 101 ALA A CA 1
ATOM 789 C C . ALA A 1 101 ? -15.661 5.025 15.680 1.00 78.31 101 ALA A C 1
ATOM 791 O O . ALA A 1 101 ? -14.951 4.028 15.539 1.00 78.31 101 ALA A O 1
ATOM 792 N N . VAL A 1 102 ? -15.188 6.265 15.569 1.00 81.88 102 VAL A N 1
ATOM 793 C CA . VAL A 1 102 ? -13.747 6.544 15.513 1.00 81.88 102 VAL A CA 1
ATOM 794 C C . VAL A 1 102 ? -13.164 6.224 16.887 1.00 81.88 102 VAL A C 1
ATOM 796 O O . VAL A 1 102 ? -13.701 6.662 17.903 1.00 81.88 102 VAL A O 1
ATOM 799 N N . SER A 1 103 ? -12.124 5.397 16.930 1.00 83.94 103 SER A N 1
ATOM 800 C CA . SER A 1 103 ? -11.451 5.011 18.170 1.00 83.94 103 SER A CA 1
ATOM 801 C C . SER A 1 103 ? -10.107 5.697 18.362 1.00 83.94 103 SER A C 1
ATOM 803 O O . SER A 1 103 ? -9.728 5.923 19.504 1.00 83.94 103 SER A O 1
ATOM 805 N N . ARG A 1 104 ? -9.387 6.019 17.278 1.00 84.38 104 ARG A N 1
ATOM 806 C CA . ARG A 1 104 ? -8.115 6.757 17.329 1.00 84.38 104 ARG A CA 1
ATOM 807 C C . ARG A 1 104 ? -7.981 7.666 16.113 1.00 84.38 104 ARG A C 1
ATOM 809 O O . ARG A 1 104 ? -8.354 7.284 15.001 1.00 84.38 104 ARG A O 1
ATOM 816 N N . LEU A 1 105 ? -7.380 8.832 16.328 1.00 82.62 105 LEU A N 1
ATOM 817 C CA . LEU A 1 105 ? -6.912 9.732 15.276 1.00 82.62 105 LEU A CA 1
ATOM 818 C C . LEU A 1 105 ? -5.407 9.919 15.430 1.00 82.62 105 LEU A C 1
ATOM 820 O O . LEU A 1 105 ? -4.931 10.240 16.519 1.00 82.62 105 LEU A O 1
ATOM 824 N N . ILE A 1 106 ? -4.661 9.702 14.348 1.00 83.56 106 ILE A N 1
ATOM 825 C CA . ILE A 1 106 ? -3.199 9.694 14.375 1.00 83.56 106 ILE A CA 1
ATOM 826 C C . ILE A 1 106 ? -2.642 10.620 13.291 1.00 83.56 106 ILE A C 1
ATOM 828 O O . ILE A 1 106 ? -3.006 10.533 12.114 1.00 83.56 106 ILE A O 1
ATOM 832 N N . VAL A 1 107 ? -1.717 11.497 13.685 1.00 82.00 107 VAL A N 1
ATOM 833 C CA . VAL A 1 107 ? -1.015 12.410 12.770 1.00 82.00 107 VAL A CA 1
ATOM 834 C C . VAL A 1 107 ? 0.464 12.055 12.652 1.00 82.00 107 VAL A C 1
ATOM 836 O O . VAL A 1 107 ? 1.113 11.680 13.628 1.00 82.00 107 VAL A O 1
ATOM 839 N N . TYR A 1 108 ? 1.017 12.202 11.446 1.00 79.81 108 TYR A N 1
ATOM 840 C CA . TYR A 1 108 ? 2.425 11.929 11.135 1.00 79.81 108 TYR A CA 1
ATOM 841 C C . TYR A 1 108 ? 3.104 13.206 10.621 1.00 79.81 108 TYR A C 1
ATOM 843 O O . TYR A 1 108 ? 3.327 13.337 9.417 1.00 79.81 108 TYR A O 1
ATOM 851 N N . PRO A 1 109 ? 3.426 14.168 11.505 1.00 66.69 109 PRO A N 1
ATOM 852 C CA . PRO A 1 109 ? 3.962 15.470 11.104 1.00 66.69 109 PRO A CA 1
ATOM 853 C C . PRO A 1 109 ? 5.343 15.359 10.448 1.00 66.69 109 PRO A C 1
ATOM 855 O O . PRO A 1 109 ? 5.738 16.229 9.676 1.00 66.69 109 PRO A O 1
ATOM 858 N N . VAL A 1 110 ? 6.074 14.274 10.723 1.00 71.56 110 VAL A N 1
ATOM 859 C CA . VAL A 1 110 ? 7.340 13.954 10.064 1.00 71.56 110 VAL A CA 1
ATOM 860 C C . VAL A 1 110 ? 7.197 12.633 9.319 1.00 71.56 110 VAL A C 1
ATOM 862 O O . VAL A 1 110 ? 6.837 11.601 9.898 1.00 71.56 110 VAL A O 1
ATOM 865 N N . LYS A 1 111 ? 7.503 12.658 8.017 1.00 66.50 111 LYS A N 1
ATOM 866 C CA . LYS A 1 111 ? 7.473 11.471 7.157 1.00 66.50 111 LYS A CA 1
ATOM 867 C C . LYS A 1 111 ? 8.342 10.365 7.759 1.00 66.50 111 LYS A C 1
ATOM 869 O O . LYS A 1 111 ? 9.471 10.609 8.175 1.00 66.50 111 LYS A O 1
ATOM 874 N N . SER A 1 112 ? 7.801 9.149 7.790 1.00 71.00 112 SER A N 1
ATOM 875 C CA . SER A 1 112 ? 8.449 7.943 8.331 1.00 71.00 112 SER A CA 1
ATOM 876 C C . SER A 1 112 ? 8.657 7.905 9.855 1.00 71.00 112 SER A C 1
ATOM 878 O O . SER A 1 112 ? 9.036 6.855 10.368 1.00 71.00 112 SER A O 1
ATOM 880 N N . CYS A 1 113 ? 8.352 8.966 10.609 1.00 75.88 113 CYS A N 1
ATOM 881 C CA . CYS A 1 113 ? 8.427 8.959 12.079 1.00 75.88 113 CYS A CA 1
ATOM 882 C C . CYS A 1 113 ? 7.179 8.347 12.731 1.00 75.88 113 CYS A C 1
ATOM 884 O O . CYS A 1 113 ? 6.183 8.109 12.052 1.00 75.88 113 CYS A O 1
ATOM 886 N N . GLN A 1 114 ? 7.234 8.071 14.037 1.00 78.38 114 GLN A N 1
ATOM 887 C CA . GLN A 1 114 ? 6.085 7.584 14.812 1.00 78.38 114 GLN A CA 1
ATOM 888 C C . GLN A 1 114 ? 4.912 8.577 14.742 1.00 78.38 114 GLN A C 1
ATOM 890 O O . GLN A 1 114 ? 5.121 9.786 14.637 1.00 78.38 114 GLN A O 1
ATOM 895 N N . GLY A 1 115 ? 3.686 8.052 14.766 1.00 79.88 115 GLY A N 1
ATOM 896 C CA . GLY A 1 115 ? 2.472 8.865 14.777 1.00 79.88 115 GLY A CA 1
ATOM 897 C C . GLY A 1 115 ? 2.123 9.376 16.169 1.00 79.88 115 GLY A C 1
ATOM 898 O O . GLY A 1 115 ? 2.408 8.710 17.165 1.00 79.88 115 GLY A O 1
ATOM 899 N N . PHE A 1 116 ? 1.481 10.539 16.225 1.00 80.69 116 PHE A N 1
ATOM 900 C CA . PHE A 1 116 ? 0.949 11.128 17.451 1.00 80.69 116 PHE A CA 1
ATOM 901 C C . PHE A 1 116 ? -0.542 10.830 17.549 1.00 80.69 116 PHE A C 1
ATOM 903 O O . PHE A 1 116 ? -1.301 11.189 16.651 1.00 80.69 116 PHE A O 1
ATOM 910 N N . ASP A 1 117 ? -0.941 10.168 18.632 1.00 79.12 117 ASP A N 1
ATOM 911 C CA . ASP A 1 117 ? -2.340 9.869 18.934 1.00 79.12 117 ASP A CA 1
ATOM 912 C C . ASP A 1 117 ? -3.010 11.099 19.557 1.00 79.12 117 ASP A C 1
ATOM 914 O O . ASP A 1 117 ? -2.640 11.498 20.660 1.00 79.12 117 ASP A O 1
ATOM 918 N N . ILE A 1 118 ? -3.962 11.718 18.854 1.00 70.94 118 ILE A N 1
ATOM 919 C CA . ILE A 1 118 ? -4.529 13.018 19.247 1.00 70.94 118 ILE A CA 1
ATOM 920 C C . ILE A 1 118 ? -5.186 12.950 20.632 1.00 70.94 118 ILE A C 1
ATOM 922 O O . ILE A 1 118 ? -5.018 13.885 21.411 1.00 70.94 118 ILE A O 1
ATOM 926 N N . GLU A 1 119 ? -5.859 11.848 20.988 1.00 65.19 119 GLU A N 1
ATOM 927 C CA . GLU A 1 119 ? -6.529 11.725 22.295 1.00 65.19 119 GLU A CA 1
ATOM 928 C C . GLU A 1 119 ? -5.547 11.790 23.475 1.00 65.19 119 GLU A C 1
ATOM 930 O O . GLU A 1 119 ? -5.908 12.238 24.562 1.00 65.19 119 GLU A O 1
ATOM 935 N N . LYS A 1 120 ? -4.282 11.403 23.267 1.00 56.47 120 LYS A N 1
ATOM 936 C CA . LYS A 1 120 ? -3.234 11.478 24.299 1.00 56.47 120 LYS A CA 1
ATOM 937 C C . LYS A 1 120 ? -2.647 12.879 24.465 1.00 56.47 120 LYS A C 1
ATOM 939 O O . LYS A 1 120 ? -1.929 13.111 25.435 1.00 56.47 120 LYS A O 1
ATOM 944 N N . TYR A 1 121 ? -2.930 13.789 23.534 1.00 51.97 121 TYR A N 1
ATOM 945 C CA . TYR A 1 121 ? -2.331 15.120 23.483 1.00 51.97 121 TYR A CA 1
ATOM 946 C C . TYR A 1 121 ? -3.359 16.244 23.315 1.00 51.97 121 TYR A C 1
ATOM 948 O O . TYR A 1 121 ? -2.977 17.354 22.962 1.00 51.97 121 TYR A O 1
ATOM 956 N N . VAL A 1 122 ? -4.646 15.998 23.595 1.00 48.75 122 VAL A N 1
ATOM 957 C CA . VAL A 1 122 ? -5.714 17.016 23.488 1.00 48.75 122 VAL A CA 1
ATOM 958 C C . VAL A 1 122 ? -5.393 18.266 24.317 1.00 48.75 122 VAL A C 1
ATOM 960 O O . VAL A 1 122 ? -5.692 19.374 23.888 1.00 48.75 122 VAL A O 1
ATOM 963 N N . ASP A 1 123 ? -4.701 18.109 25.448 1.00 45.75 123 ASP A N 1
ATOM 964 C CA . ASP A 1 123 ? -4.270 19.226 26.300 1.00 45.75 123 ASP A CA 1
ATOM 965 C C . ASP A 1 123 ? -3.143 20.085 25.680 1.00 45.75 123 ASP A C 1
ATOM 967 O O . ASP A 1 123 ? -2.856 21.177 26.169 1.00 45.75 123 ASP A O 1
ATOM 971 N N . PHE A 1 124 ? -2.506 19.612 24.602 1.00 47.19 124 PHE A N 1
ATOM 972 C CA . PHE A 1 124 ? -1.331 20.220 23.958 1.00 47.19 124 PHE A CA 1
ATOM 973 C C . PHE A 1 124 ? -1.544 20.518 22.470 1.00 47.19 124 PHE A C 1
ATOM 975 O O . PHE A 1 124 ? -0.592 20.881 21.776 1.00 47.19 124 PHE A O 1
ATOM 982 N N . ILE A 1 125 ? -2.766 20.336 21.966 1.00 43.53 125 ILE A N 1
ATOM 983 C CA . ILE A 1 125 ? -3.122 20.586 20.572 1.00 43.53 125 ILE A CA 1
ATOM 984 C C . ILE A 1 125 ? -4.256 21.604 20.549 1.00 43.53 125 ILE A C 1
ATOM 986 O O . ILE A 1 125 ? -5.382 21.300 20.938 1.00 43.53 125 ILE A O 1
ATOM 990 N N . GLN A 1 126 ? -3.970 22.807 20.052 1.00 49.00 126 GLN A N 1
ATOM 991 C CA . GLN A 1 126 ? -4.990 23.824 19.822 1.00 49.00 126 GLN A CA 1
ATOM 992 C C . GLN A 1 126 ? -5.231 23.965 18.319 1.00 49.00 126 GLN A C 1
ATOM 994 O O . GLN A 1 126 ? -4.324 24.298 17.557 1.00 49.00 126 GLN A O 1
ATOM 999 N N . ILE A 1 127 ? -6.458 23.673 17.887 1.00 44.94 127 ILE A N 1
ATOM 1000 C CA . ILE A 1 127 ? -6.886 23.831 16.495 1.00 44.94 127 ILE A CA 1
ATOM 1001 C C . ILE A 1 127 ? -7.704 25.114 16.406 1.00 44.94 127 ILE A C 1
ATOM 1003 O O . ILE A 1 127 ? -8.753 25.225 17.039 1.00 44.94 127 ILE A O 1
ATOM 1007 N N . ASN A 1 128 ? -7.221 26.061 15.609 1.00 49.81 128 ASN A N 1
ATOM 1008 C CA . ASN A 1 128 ? -7.957 27.251 15.199 1.00 49.81 128 ASN A CA 1
ATOM 1009 C C . ASN A 1 128 ? -8.288 27.141 13.701 1.00 49.81 128 ASN A C 1
ATOM 1011 O O . ASN A 1 128 ? -7.676 26.350 12.984 1.00 49.81 128 ASN A O 1
ATOM 1015 N N . ASP A 1 129 ? -9.206 27.975 13.207 1.00 40.81 129 ASP A N 1
ATOM 1016 C CA . ASP A 1 129 ? -9.671 27.942 11.806 1.00 40.81 129 ASP A CA 1
ATOM 1017 C C . ASP A 1 129 ? -8.543 28.090 10.757 1.00 40.81 129 ASP A C 1
ATOM 1019 O O . ASP A 1 129 ? -8.723 27.743 9.590 1.00 40.81 129 ASP A O 1
ATOM 1023 N N . GLU A 1 130 ? -7.366 28.588 11.155 1.00 43.75 130 GLU A N 1
ATOM 1024 C CA . GLU A 1 130 ? -6.233 28.869 10.263 1.00 43.75 130 GLU A CA 1
ATOM 1025 C C . GLU A 1 130 ? -4.961 28.066 10.585 1.00 43.75 130 GLU A C 1
ATOM 1027 O O . GLU A 1 130 ? -4.038 28.036 9.765 1.00 43.75 130 GLU A O 1
ATOM 1032 N N . SER A 1 131 ? -4.879 27.399 11.742 1.00 42.78 131 SER A N 1
ATOM 1033 C CA . SER A 1 131 ? -3.652 26.727 12.189 1.00 42.78 131 SER A CA 1
ATOM 1034 C C . SER A 1 131 ? -3.880 25.618 13.222 1.00 42.78 131 SER A C 1
ATOM 1036 O O . SER A 1 131 ? -4.785 25.670 14.052 1.00 42.78 131 SER A O 1
ATOM 1038 N N . LEU A 1 132 ? -2.996 24.620 13.186 1.00 42.62 132 LEU A N 1
ATOM 1039 C CA . LEU A 1 132 ? -2.782 23.616 14.224 1.00 42.62 132 LEU A CA 1
ATOM 1040 C C . LEU A 1 132 ? -1.566 24.035 15.060 1.00 42.62 132 LEU A C 1
ATOM 1042 O O . LEU A 1 132 ? -0.460 24.118 14.532 1.00 42.62 132 LEU A O 1
ATOM 1046 N N . GLU A 1 133 ? -1.747 24.278 16.352 1.00 48.16 133 GLU A N 1
ATOM 1047 C CA . GLU A 1 133 ? -0.664 24.589 17.289 1.00 48.16 133 GLU A CA 1
ATOM 1048 C C . GLU A 1 133 ? -0.373 23.384 18.185 1.00 48.16 133 GLU A C 1
ATOM 1050 O O . GLU A 1 133 ? -1.262 22.874 18.864 1.00 48.16 133 GLU A O 1
ATOM 1055 N N . LEU A 1 134 ? 0.880 22.925 18.169 1.00 47.50 134 LEU A N 1
ATOM 1056 C CA . LEU A 1 134 ? 1.394 21.844 19.008 1.00 47.50 134 LEU A CA 1
ATOM 1057 C C . LEU A 1 134 ? 2.268 22.443 20.112 1.00 47.50 134 LEU A C 1
ATOM 1059 O O . LEU A 1 134 ? 3.238 23.131 19.799 1.00 47.50 134 LEU A O 1
ATOM 1063 N N . PHE A 1 135 ? 1.969 22.171 21.379 1.00 48.38 135 PHE A N 1
ATOM 1064 C CA . PHE A 1 135 ? 2.739 22.665 22.526 1.00 48.38 135 PHE A CA 1
ATOM 1065 C C . PHE A 1 135 ? 3.704 21.596 23.057 1.00 48.38 135 PHE A C 1
ATOM 1067 O O . PHE A 1 135 ? 3.374 20.410 23.099 1.00 48.38 135 PHE A O 1
ATOM 1074 N N . ASP A 1 136 ? 4.906 22.011 23.463 1.00 43.69 136 ASP A N 1
ATOM 1075 C CA . ASP A 1 136 ? 5.880 21.134 24.120 1.00 43.69 136 ASP A CA 1
ATOM 1076 C C . ASP A 1 136 ? 5.384 20.759 25.528 1.00 43.69 136 ASP A C 1
ATOM 1078 O O . ASP A 1 136 ? 5.054 21.624 26.344 1.00 43.69 136 ASP A O 1
ATOM 1082 N N . ALA A 1 137 ? 5.335 19.454 25.804 1.00 45.56 137 ALA A N 1
ATOM 1083 C CA . ALA A 1 137 ? 4.826 18.893 27.051 1.00 45.56 137 ALA A CA 1
ATOM 1084 C C . ALA A 1 137 ? 5.658 19.296 28.282 1.00 45.56 137 ALA A C 1
ATOM 1086 O O . ALA A 1 137 ? 5.105 19.428 29.374 1.00 45.56 137 ALA A O 1
ATOM 1087 N N . ASP A 1 138 ? 6.964 19.526 28.113 1.00 45.19 138 ASP A N 1
ATOM 1088 C CA . ASP A 1 138 ? 7.871 19.910 29.200 1.00 45.19 138 ASP A CA 1
ATOM 1089 C C . ASP A 1 138 ? 8.035 21.435 29.306 1.00 45.19 138 ASP A C 1
ATOM 1091 O O . ASP A 1 138 ? 8.489 21.958 30.331 1.00 45.19 138 ASP A O 1
ATOM 1095 N N . ASN A 1 139 ? 7.654 22.172 28.258 1.00 46.31 139 ASN A N 1
ATOM 1096 C CA . ASN A 1 139 ? 7.738 23.624 28.219 1.00 46.31 139 ASN A CA 1
ATOM 1097 C C . ASN A 1 139 ? 6.589 24.256 27.408 1.00 46.31 139 ASN A C 1
ATOM 1099 O O . ASN A 1 139 ? 6.767 24.563 26.229 1.00 46.31 139 ASN A O 1
ATOM 1103 N N . PRO A 1 140 ? 5.461 24.605 28.053 1.00 49.91 140 PRO A N 1
ATOM 1104 C CA . PRO A 1 140 ? 4.289 25.187 27.389 1.00 49.91 140 PRO A CA 1
ATOM 1105 C C . PRO A 1 140 ? 4.539 26.529 26.680 1.00 49.91 140 PRO A C 1
ATOM 1107 O O . PRO A 1 140 ? 3.674 27.016 25.959 1.00 49.91 140 PRO A O 1
ATOM 1110 N N . SER A 1 141 ? 5.699 27.163 26.900 1.00 42.22 141 SER A N 1
ATOM 1111 C CA . SER A 1 141 ? 6.106 28.376 26.176 1.00 42.22 141 SER A CA 1
ATOM 1112 C C . SER A 1 141 ? 6.708 28.101 24.792 1.00 42.22 141 SER A C 1
ATOM 1114 O O . SER A 1 141 ? 6.965 29.041 24.041 1.00 42.22 141 SER A O 1
ATOM 1116 N N . CYS A 1 142 ? 6.937 26.830 24.454 1.00 36.38 142 CYS A N 1
ATOM 1117 C CA . CYS A 1 142 ? 7.471 26.380 23.178 1.00 36.38 142 CYS A CA 1
ATOM 1118 C C . CYS A 1 142 ? 6.345 25.710 22.377 1.00 36.38 142 CYS A C 1
ATOM 1120 O O . CYS A 1 142 ? 5.741 24.745 22.848 1.00 36.38 142 CYS A O 1
ATOM 1122 N N . SER A 1 143 ? 6.048 26.218 21.179 1.00 43.69 143 SER A N 1
ATOM 1123 C CA . SER A 1 143 ? 5.003 25.666 20.315 1.00 43.69 143 SER A CA 1
ATOM 1124 C C . SER A 1 143 ? 5.411 25.625 18.842 1.00 43.69 143 SER A C 1
ATOM 1126 O O . SER A 1 143 ? 6.276 26.376 18.386 1.00 43.69 143 SER A O 1
ATOM 1128 N N . VAL A 1 144 ? 4.793 24.708 18.096 1.00 40.53 144 VAL A N 1
ATOM 1129 C CA . VAL A 1 144 ? 4.931 24.547 16.646 1.00 40.53 144 VAL A CA 1
ATOM 1130 C C . VAL A 1 144 ? 3.577 24.815 15.998 1.00 40.53 144 VAL A C 1
ATOM 1132 O O . VAL A 1 144 ? 2.620 24.083 16.235 1.00 40.53 144 VAL A O 1
ATOM 1135 N N . THR A 1 145 ? 3.506 25.844 15.155 1.00 39.09 145 THR A N 1
ATOM 1136 C CA . THR A 1 145 ? 2.292 26.219 14.417 1.00 39.09 145 THR A CA 1
ATOM 1137 C C . THR A 1 145 ? 2.345 25.680 12.988 1.00 39.09 145 THR A C 1
ATOM 1139 O O . THR A 1 145 ? 3.269 25.986 12.233 1.00 39.09 145 THR A O 1
ATOM 1142 N N . VAL A 1 146 ? 1.336 24.907 12.598 1.00 44.59 146 VAL A N 1
ATOM 1143 C CA . VAL A 1 146 ? 1.149 24.369 11.248 1.00 44.59 146 VAL A CA 1
ATOM 1144 C C . VAL A 1 146 ? -0.062 25.065 10.612 1.00 44.59 146 VAL A C 1
ATOM 1146 O O . VAL A 1 146 ? -1.183 24.838 11.062 1.00 44.59 146 VAL A O 1
ATOM 1149 N N . PRO A 1 147 ? 0.114 25.931 9.598 1.00 41.97 147 PRO A N 1
ATOM 1150 C CA . PRO A 1 147 ? -1.002 26.624 8.950 1.00 41.97 147 PRO A CA 1
ATOM 1151 C C . PRO A 1 147 ? -1.861 25.657 8.117 1.00 41.97 147 PRO A C 1
ATOM 1153 O O . PRO A 1 147 ? -1.327 24.798 7.416 1.00 41.97 147 PRO A O 1
ATOM 1156 N N . LEU A 1 148 ? -3.189 25.809 8.182 1.00 41.19 148 LEU A N 1
ATOM 1157 C CA . LEU A 1 148 ? -4.179 24.929 7.537 1.00 41.19 148 LEU A CA 1
ATOM 1158 C C . LEU A 1 148 ? -4.696 25.459 6.179 1.00 41.19 148 LEU A C 1
ATOM 1160 O O . LEU A 1 148 ? -5.477 24.781 5.511 1.00 41.19 148 LEU A O 1
ATOM 1164 N N . GLN A 1 149 ? -4.264 26.648 5.733 1.00 40.09 149 GLN A N 1
ATOM 1165 C CA . GLN A 1 149 ? -4.679 27.226 4.446 1.00 40.09 149 GLN A CA 1
ATOM 1166 C C . GLN A 1 149 ? -3.818 26.772 3.256 1.00 40.09 149 GLN A C 1
ATOM 1168 O O . GLN A 1 149 ? -2.607 26.577 3.353 1.00 40.09 149 GLN A O 1
ATOM 1173 N N . HIS A 1 150 ? -4.496 26.624 2.114 1.00 41.97 150 HIS A N 1
ATOM 1174 C CA . HIS A 1 150 ? -3.957 26.153 0.843 1.00 41.97 150 HIS A CA 1
ATOM 1175 C C . HIS A 1 150 ? -2.748 26.973 0.339 1.00 41.97 150 HIS A C 1
ATOM 1177 O O . HIS A 1 150 ? -2.735 28.202 0.353 1.00 41.97 150 HIS A O 1
ATOM 1183 N N . ASP A 1 151 ? -1.788 26.225 -0.208 1.00 38.03 151 ASP A N 1
ATOM 1184 C CA . ASP A 1 151 ? -0.785 26.585 -1.217 1.00 38.03 151 ASP A CA 1
ATOM 1185 C C . ASP A 1 151 ? 0.550 27.268 -0.885 1.00 38.03 151 ASP A C 1
ATOM 1187 O O . ASP A 1 151 ? 1.403 27.235 -1.770 1.00 38.03 151 ASP A O 1
ATOM 1191 N N . GLN A 1 152 ? 0.872 27.750 0.323 1.00 32.44 152 GLN A N 1
ATOM 1192 C CA . GLN A 1 152 ? 2.270 28.139 0.630 1.00 32.44 152 GLN A CA 1
ATOM 1193 C C . GLN A 1 152 ? 2.666 27.927 2.100 1.00 32.44 152 GLN A C 1
ATOM 1195 O O . GLN A 1 152 ? 2.394 28.759 2.960 1.00 32.44 152 GLN A O 1
ATOM 1200 N N . ILE A 1 153 ? 3.412 26.852 2.386 1.00 32.22 153 ILE A N 1
ATOM 1201 C CA . ILE A 1 153 ? 4.148 26.709 3.653 1.00 32.22 153 ILE A CA 1
ATOM 1202 C C . ILE A 1 153 ? 5.427 27.553 3.551 1.00 32.22 153 ILE A C 1
ATOM 1204 O O . ILE A 1 153 ? 6.424 27.147 2.956 1.00 32.22 153 ILE A O 1
ATOM 1208 N N . SER A 1 154 ? 5.396 28.752 4.129 1.00 27.25 154 SER A N 1
ATOM 1209 C CA . SER A 1 154 ? 6.579 29.582 4.367 1.00 27.25 154 SER A CA 1
ATOM 1210 C C . SER A 1 154 ? 7.126 29.264 5.762 1.00 27.25 154 SER A C 1
ATOM 1212 O O . SER A 1 154 ? 6.655 29.809 6.759 1.00 27.25 154 SER A O 1
ATOM 1214 N N . LEU A 1 155 ? 8.149 28.411 5.843 1.00 32.28 155 LEU A N 1
ATOM 1215 C CA . LEU A 1 155 ? 8.992 28.327 7.036 1.00 32.28 155 LEU A CA 1
ATOM 1216 C C . LEU A 1 155 ? 9.828 29.612 7.110 1.00 32.28 155 LEU A C 1
ATOM 1218 O O . LEU A 1 155 ? 10.686 29.845 6.255 1.00 32.28 155 LEU A O 1
ATOM 1222 N N . GLN A 1 156 ? 9.619 30.446 8.134 1.00 33.34 156 GLN A N 1
ATOM 1223 C CA . GLN A 1 156 ? 10.535 31.548 8.462 1.00 33.34 156 GLN A CA 1
ATOM 1224 C C . GLN A 1 156 ? 11.836 31.015 9.092 1.00 33.34 156 GLN A C 1
ATOM 1226 O O . GLN A 1 156 ? 12.227 31.370 10.195 1.0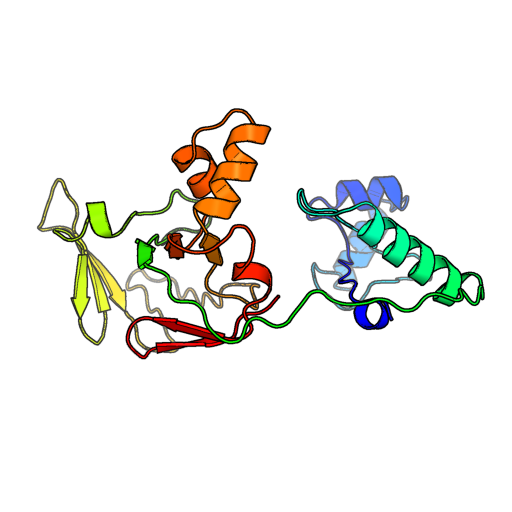0 33.34 156 GLN A O 1
ATOM 1231 N N . THR A 1 157 ? 12.528 30.169 8.337 1.00 32.03 157 THR A N 1
ATOM 1232 C CA . THR A 1 157 ? 13.949 29.836 8.447 1.00 32.03 157 THR A CA 1
ATOM 1233 C C . THR A 1 157 ? 14.479 29.585 7.034 1.00 32.03 157 THR A C 1
ATOM 1235 O O . THR A 1 157 ? 14.939 28.502 6.711 1.00 32.03 157 THR A O 1
ATOM 1238 N N . GLY A 1 158 ? 14.385 30.584 6.149 1.00 27.88 158 GLY A N 1
ATOM 1239 C CA . GLY A 1 158 ? 15.240 30.700 4.954 1.00 27.88 158 GLY A CA 1
ATOM 1240 C C . GLY A 1 158 ? 15.329 29.504 3.993 1.00 27.88 158 GLY A C 1
ATOM 1241 O O . GLY A 1 158 ? 16.296 29.429 3.240 1.00 27.88 158 GLY A O 1
ATOM 1242 N N . ILE A 1 159 ? 14.362 28.584 3.985 1.00 27.23 159 ILE A N 1
ATOM 1243 C CA . ILE A 1 159 ? 14.296 27.468 3.039 1.00 27.23 159 ILE A CA 1
ATOM 1244 C C . ILE A 1 159 ? 12.866 27.410 2.512 1.00 27.23 159 ILE A C 1
ATOM 1246 O O . ILE A 1 159 ? 11.940 26.990 3.202 1.00 27.23 159 ILE A O 1
ATOM 1250 N N . VAL A 1 160 ? 12.693 27.849 1.265 1.00 23.08 160 VAL A N 1
ATOM 1251 C CA . VAL A 1 160 ? 11.476 27.599 0.491 1.00 23.08 160 VAL A CA 1
ATOM 1252 C C . VAL A 1 160 ? 11.394 26.091 0.281 1.00 23.08 160 VAL A C 1
ATOM 1254 O O . VAL A 1 160 ? 12.142 25.530 -0.516 1.00 23.08 160 VAL A O 1
ATOM 1257 N N . CYS A 1 161 ? 10.518 25.424 1.028 1.00 26.39 161 CYS A N 1
ATOM 1258 C CA . CYS A 1 161 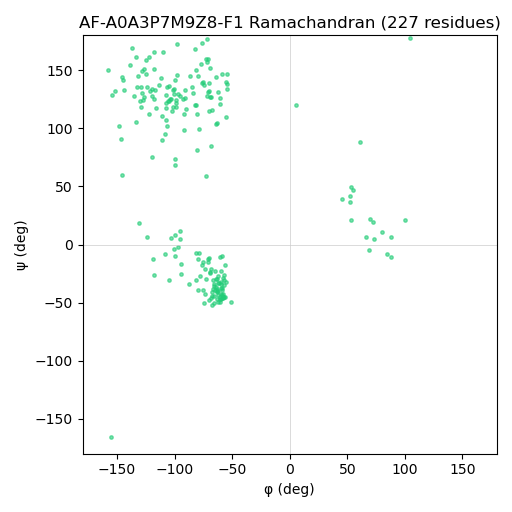? 10.228 24.012 0.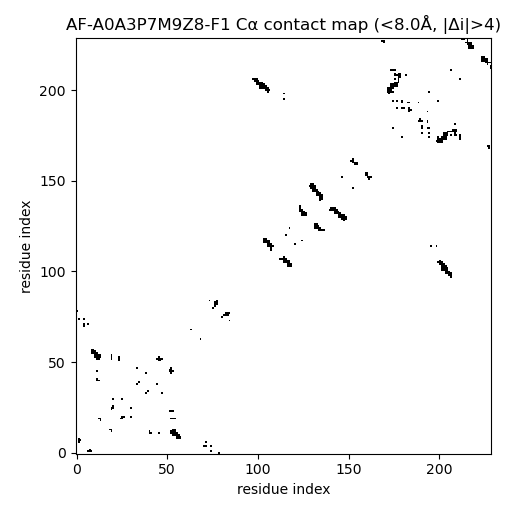840 1.00 26.39 161 CYS A CA 1
ATOM 1259 C C . CYS A 1 161 ? 8.803 23.892 0.301 1.00 26.39 161 CYS A C 1
ATOM 1261 O O . CYS A 1 161 ? 7.835 23.811 1.051 1.00 26.39 161 CYS A O 1
ATOM 1263 N N . THR A 1 162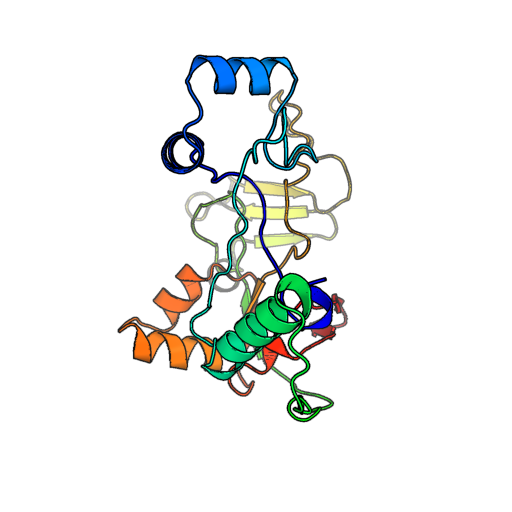 ? 8.665 23.909 -1.023 1.00 24.41 162 THR A N 1
ATOM 1264 C CA . THR A 1 162 ? 7.438 23.474 -1.693 1.00 24.41 162 THR A CA 1
ATOM 1265 C C . THR A 1 162 ? 7.301 21.965 -1.505 1.00 24.41 162 THR A C 1
ATOM 1267 O O . THR A 1 162 ? 7.721 21.192 -2.365 1.00 24.41 162 THR A O 1
ATOM 1270 N N . TYR A 1 163 ? 6.741 21.518 -0.383 1.00 33.94 163 TYR A N 1
ATOM 1271 C CA . TYR A 1 163 ? 6.309 20.129 -0.255 1.00 33.94 163 TYR A CA 1
ATOM 1272 C C . TYR A 1 163 ? 4.942 19.985 -0.929 1.00 33.94 163 TYR A C 1
ATOM 1274 O O . TYR A 1 163 ? 3.899 19.944 -0.287 1.00 33.94 163 TYR A O 1
ATOM 1282 N N . LYS A 1 164 ? 4.950 19.850 -2.260 1.00 33.97 164 LYS A N 1
ATOM 1283 C CA . LYS A 1 164 ? 4.019 18.893 -2.859 1.00 33.97 164 LYS A CA 1
ATOM 1284 C C . LYS A 1 164 ? 4.462 17.544 -2.314 1.00 33.97 164 LYS A C 1
ATOM 1286 O O . LYS A 1 164 ? 5.530 17.061 -2.687 1.00 33.97 164 LYS A O 1
ATOM 1291 N N . SER A 1 165 ? 3.712 16.995 -1.360 1.00 34.97 165 SER A N 1
ATOM 1292 C CA . SER A 1 165 ? 3.943 15.625 -0.916 1.00 34.97 165 SER A CA 1
ATOM 1293 C C . SER A 1 165 ? 3.866 14.735 -2.150 1.00 34.97 165 SER A C 1
ATOM 1295 O O . SER A 1 165 ? 2.822 14.616 -2.786 1.00 34.97 165 SER A O 1
ATOM 1297 N N . LEU A 1 166 ? 5.021 14.205 -2.542 1.00 36.09 166 LEU A N 1
ATOM 1298 C CA . LEU A 1 166 ? 5.142 13.248 -3.622 1.00 36.09 166 LEU A CA 1
ATOM 1299 C C . LEU A 1 166 ? 4.311 12.017 -3.254 1.00 36.09 166 LEU A C 1
ATOM 1301 O O . LEU A 1 166 ? 4.589 11.369 -2.240 1.00 36.09 166 LEU A O 1
ATOM 1305 N N . SER A 1 167 ? 3.346 11.721 -4.127 1.00 37.88 167 SER A N 1
ATOM 1306 C CA . SER A 1 167 ? 2.686 10.428 -4.327 1.00 37.88 167 SER A CA 1
ATOM 1307 C C . SER A 1 167 ? 1.934 9.859 -3.126 1.00 37.88 167 SER A C 1
ATOM 1309 O O . SER A 1 167 ? 2.503 9.067 -2.385 1.00 37.88 167 SER A O 1
ATOM 1311 N N . ASN A 1 168 ? 0.657 10.219 -2.995 1.00 47.28 168 ASN A N 1
ATOM 1312 C CA . ASN A 1 168 ? -0.425 9.286 -2.673 1.00 47.28 168 ASN A CA 1
ATOM 1313 C C . ASN A 1 168 ? -1.734 9.875 -3.225 1.00 47.28 168 ASN A C 1
ATOM 1315 O O . ASN A 1 168 ? -2.024 11.041 -2.965 1.00 47.28 168 ASN A O 1
ATOM 1319 N N . GLU A 1 169 ? -2.491 9.090 -3.989 1.00 51.59 169 GLU A N 1
ATOM 1320 C CA . GLU A 1 169 ? -3.850 9.448 -4.434 1.00 51.59 169 GLU A CA 1
ATOM 1321 C C . GLU A 1 169 ? -4.838 9.434 -3.238 1.00 51.59 169 GLU A C 1
ATOM 1323 O O . GLU A 1 169 ? -5.746 10.259 -3.177 1.00 51.59 169 GLU A O 1
ATOM 1328 N N . ALA A 1 170 ? -4.516 8.683 -2.170 1.00 61.03 170 ALA A N 1
ATOM 1329 C CA . ALA A 1 170 ? -5.237 8.664 -0.894 1.00 61.03 170 ALA A CA 1
ATOM 1330 C C . ALA A 1 170 ? -4.461 9.367 0.257 1.00 61.03 170 ALA A C 1
ATOM 1332 O O . ALA A 1 170 ? -3.483 8.815 0.779 1.00 61.03 170 ALA A O 1
ATOM 1333 N N . PRO A 1 171 ? -4.872 10.574 0.705 1.00 70.69 171 PRO A N 1
ATOM 1334 C CA . PR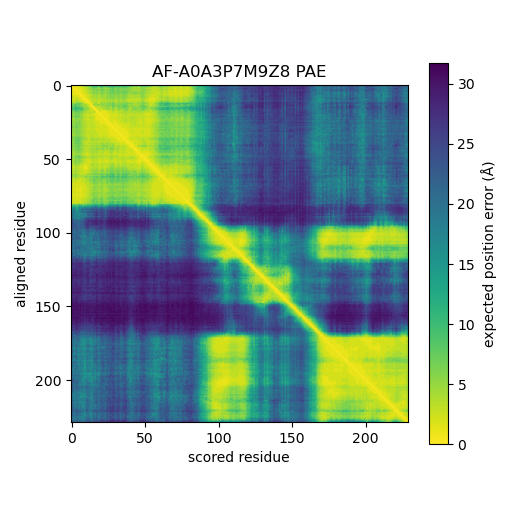O A 1 171 ? -4.181 11.330 1.761 1.00 70.69 171 PRO A CA 1
ATOM 1335 C C . PRO A 1 171 ? -4.406 10.792 3.184 1.00 70.69 171 PRO A C 1
ATOM 1337 O O . PRO A 1 171 ? -3.660 11.161 4.093 1.00 70.69 171 PRO A O 1
ATOM 1340 N N . TYR A 1 172 ? -5.409 9.933 3.383 1.00 81.56 172 TYR A N 1
ATOM 1341 C CA . TYR A 1 172 ? -5.759 9.360 4.681 1.00 81.56 172 TYR A CA 1
ATOM 1342 C C . TYR A 1 172 ? -5.876 7.844 4.582 1.00 81.56 172 TYR A C 1
ATOM 1344 O O . TYR A 1 172 ? -6.525 7.331 3.675 1.00 81.56 172 TYR A O 1
ATOM 1352 N N . LEU A 1 173 ? -5.299 7.135 5.551 1.00 86.56 173 LEU A N 1
ATOM 1353 C CA . LEU A 1 173 ? -5.484 5.696 5.706 1.00 86.56 173 LEU A CA 1
ATOM 1354 C C . LEU A 1 173 ? -6.468 5.405 6.845 1.00 86.56 173 LEU A C 1
ATOM 1356 O O . LEU A 1 173 ? -6.257 5.845 7.980 1.00 86.56 173 LEU A O 1
ATOM 1360 N N . VAL A 1 174 ? -7.516 4.638 6.544 1.00 85.56 174 VAL A N 1
ATOM 1361 C CA . VAL A 1 174 ? -8.508 4.158 7.514 1.00 85.56 174 VAL A CA 1
ATOM 1362 C C . VAL A 1 174 ? -8.260 2.678 7.786 1.00 85.56 174 VAL A C 1
ATOM 1364 O O . VAL A 1 174 ? -8.045 1.914 6.851 1.00 85.56 174 VAL A O 1
ATOM 1367 N N . VAL A 1 175 ? -8.307 2.260 9.051 1.00 89.94 175 VAL A N 1
ATOM 1368 C CA . VAL A 1 175 ? -8.292 0.834 9.419 1.00 89.94 175 VAL A CA 1
ATOM 1369 C C . VAL A 1 175 ? -9.387 0.514 10.423 1.00 89.94 175 VAL A C 1
ATOM 1371 O O . VAL A 1 175 ? -9.698 1.311 11.309 1.00 89.94 175 VAL A O 1
ATOM 1374 N N . ASN A 1 176 ? -9.950 -0.682 10.312 1.00 88.69 176 ASN A N 1
ATOM 1375 C CA . ASN A 1 176 ? -10.946 -1.200 11.238 1.00 88.69 176 ASN A CA 1
ATOM 1376 C C . ASN A 1 176 ? -10.293 -2.108 12.288 1.00 88.69 176 ASN A C 1
ATOM 1378 O O . ASN A 1 176 ? -9.575 -3.053 11.956 1.00 88.69 176 ASN A O 1
ATOM 1382 N N . GLU A 1 177 ? -10.579 -1.868 13.567 1.00 90.38 177 GLU A N 1
ATOM 1383 C CA . GLU A 1 177 ? -10.073 -2.688 14.673 1.00 90.38 177 GLU A CA 1
ATOM 1384 C C . GLU A 1 177 ? -10.449 -4.164 14.529 1.00 90.38 177 GLU A C 1
ATOM 1386 O O . GLU A 1 177 ? -9.658 -5.034 14.893 1.00 90.38 177 GLU A O 1
ATOM 1391 N N . ALA A 1 178 ? -11.631 -4.467 13.982 1.00 83.75 178 ALA A N 1
ATOM 1392 C CA . ALA A 1 178 ? -12.071 -5.845 13.788 1.00 83.75 178 ALA A CA 1
ATOM 1393 C C . ALA A 1 178 ? -11.198 -6.583 12.754 1.00 83.75 178 ALA A C 1
ATOM 1395 O O . ALA A 1 178 ? -10.846 -7.743 12.971 1.00 83.75 178 ALA A O 1
ATOM 1396 N N . SER A 1 179 ? -10.790 -5.897 11.683 1.00 88.62 179 SER A N 1
ATOM 1397 C CA . SER A 1 179 ? -9.858 -6.400 10.663 1.00 88.62 179 SER A CA 1
ATOM 1398 C C . SER A 1 179 ? -8.451 -6.566 11.225 1.00 88.62 179 SER A C 1
ATOM 1400 O O . SER A 1 179 ? -7.822 -7.614 11.061 1.00 88.62 179 SER A O 1
ATOM 1402 N N . ILE A 1 180 ? -7.974 -5.554 11.957 1.00 91.94 180 ILE A N 1
ATOM 1403 C CA . ILE A 1 180 ? -6.652 -5.580 12.584 1.00 91.94 180 ILE A CA 1
ATOM 1404 C C . ILE A 1 180 ? -6.561 -6.690 13.626 1.00 91.94 180 ILE A C 1
ATOM 1406 O O . ILE A 1 180 ? -5.532 -7.350 13.701 1.00 91.94 180 ILE A O 1
ATOM 1410 N N . LYS A 1 181 ? -7.623 -6.950 14.394 1.00 89.62 181 LYS A N 1
ATOM 1411 C CA . LYS A 1 181 ? -7.642 -8.036 15.377 1.00 89.62 181 LYS A CA 1
ATOM 1412 C C . LYS A 1 1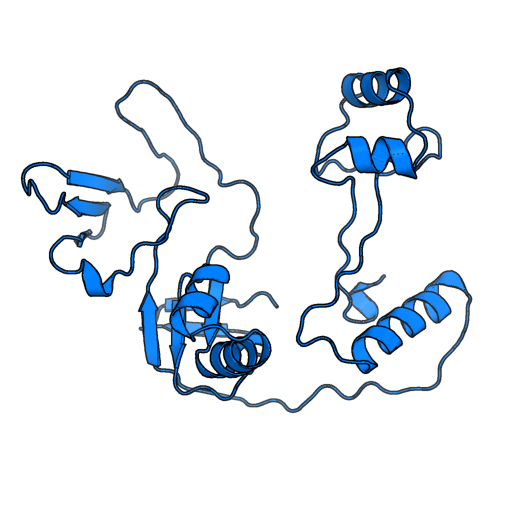81 ? -7.408 -9.400 14.733 1.00 89.62 181 LYS A C 1
ATOM 1414 O O . LYS A 1 181 ? -6.569 -10.151 15.215 1.00 89.62 181 LYS A O 1
ATOM 1419 N N . ILE A 1 182 ? -8.102 -9.698 13.631 1.00 86.25 182 ILE A N 1
ATOM 1420 C CA . ILE A 1 182 ? -7.898 -10.955 12.894 1.00 86.25 182 ILE A CA 1
ATOM 1421 C C . ILE A 1 182 ? -6.439 -11.079 12.459 1.00 86.25 182 ILE A C 1
ATOM 1423 O O . ILE A 1 182 ? -5.840 -12.147 12.570 1.00 86.25 182 ILE A O 1
ATOM 1427 N N . LEU A 1 183 ? -5.857 -9.984 11.972 1.00 82.62 183 LEU A N 1
ATOM 1428 C CA . LEU A 1 183 ? -4.467 -9.981 11.552 1.00 82.62 183 LEU A CA 1
ATOM 1429 C C . LEU A 1 183 ? -3.498 -10.150 12.727 1.00 82.62 183 LEU A C 1
ATOM 1431 O O . LEU A 1 183 ? -2.571 -10.945 12.611 1.00 82.62 183 LEU A O 1
ATOM 1435 N N . ALA A 1 184 ? -3.722 -9.440 13.831 1.00 89.31 184 ALA A N 1
ATOM 1436 C CA . ALA A 1 184 ? -2.914 -9.477 15.046 1.00 89.31 184 ALA A CA 1
ATOM 1437 C C . ALA A 1 184 ? -2.811 -10.907 15.602 1.00 89.31 184 ALA A C 1
ATOM 1439 O O . ALA A 1 184 ? -1.706 -11.386 15.858 1.00 89.31 184 ALA A O 1
ATOM 1440 N N . ASP A 1 185 ? -3.942 -11.623 15.653 1.00 86.69 185 ASP A N 1
ATOM 1441 C CA . ASP A 1 185 ? -4.015 -13.025 16.086 1.00 86.69 185 ASP A CA 1
ATOM 1442 C C . ASP A 1 185 ? -3.183 -13.961 15.183 1.00 86.69 185 ASP A C 1
ATOM 1444 O O . ASP A 1 185 ? -2.622 -14.953 15.645 1.00 86.69 185 ASP A O 1
ATOM 1448 N N . ILE A 1 186 ? -3.084 -13.656 13.885 1.00 83.31 186 ILE A N 1
ATOM 1449 C CA . ILE A 1 186 ? -2.312 -14.453 12.919 1.00 83.31 186 ILE A CA 1
ATOM 1450 C C . ILE A 1 186 ? -0.806 -14.219 13.069 1.00 83.31 186 ILE A C 1
ATOM 1452 O O . ILE A 1 186 ? -0.022 -15.149 12.879 1.00 83.31 186 ILE A O 1
ATOM 1456 N N . VAL A 1 187 ? -0.398 -12.976 13.326 1.00 83.38 187 VAL A N 1
ATOM 1457 C CA . VAL A 1 187 ? 1.019 -12.573 13.342 1.00 83.38 187 VAL A CA 1
ATOM 1458 C C . VAL A 1 187 ? 1.637 -12.583 14.741 1.00 83.38 187 VAL A C 1
ATOM 1460 O O . VAL A 1 187 ? 2.797 -12.202 14.876 1.00 83.38 187 VAL A O 1
ATOM 1463 N N . ASP A 1 188 ? 0.882 -13.032 15.747 1.00 91.12 188 ASP A N 1
ATOM 1464 C CA . ASP A 1 188 ? 1.280 -13.077 17.160 1.00 91.12 188 ASP A CA 1
ATOM 1465 C C . ASP A 1 188 ? 1.740 -11.703 17.681 1.00 91.12 188 ASP A C 1
ATOM 1467 O O . ASP A 1 188 ? 2.792 -11.550 18.301 1.00 91.12 188 ASP A O 1
ATOM 1471 N N . LEU A 1 189 ? 0.952 -10.670 17.368 1.00 90.75 189 LEU A N 1
ATOM 1472 C CA . LEU A 1 189 ? 1.149 -9.300 17.846 1.00 90.75 189 LEU A CA 1
ATOM 1473 C C . LEU A 1 189 ? -0.088 -8.813 18.593 1.00 90.75 189 LEU A C 1
ATOM 1475 O O . LEU A 1 189 ? -1.193 -9.323 18.419 1.00 90.75 189 LEU A O 1
ATOM 1479 N N . THR A 1 190 ? 0.075 -7.765 19.394 1.00 93.75 190 THR A N 1
ATOM 1480 C CA . THR A 1 190 ? -1.080 -7.064 19.961 1.00 93.75 190 THR A CA 1
ATOM 1481 C C . THR A 1 190 ? -1.808 -6.239 18.893 1.00 93.75 190 THR A C 1
ATOM 1483 O O . THR A 1 190 ? -1.249 -5.880 17.850 1.00 93.75 190 THR A O 1
ATOM 1486 N N . ILE A 1 191 ? -3.077 -5.901 19.152 1.00 88.94 191 ILE A N 1
ATOM 1487 C CA . ILE A 1 191 ? -3.864 -5.024 18.269 1.00 88.94 191 ILE A CA 1
ATOM 1488 C C . ILE A 1 191 ? -3.154 -3.676 18.105 1.00 88.94 191 ILE A C 1
ATOM 1490 O O . ILE A 1 191 ? -3.000 -3.214 16.983 1.00 88.94 191 ILE A O 1
ATOM 1494 N N . GLU A 1 192 ? -2.665 -3.080 19.195 1.00 89.44 192 GLU A N 1
ATOM 1495 C CA . GLU A 1 192 ? -1.972 -1.783 19.180 1.00 89.44 192 GLU A CA 1
ATOM 1496 C C . GLU A 1 192 ? -0.707 -1.818 18.319 1.00 89.44 192 GLU A C 1
ATOM 1498 O O . GLU A 1 192 ? -0.540 -0.998 17.418 1.00 89.44 192 GLU A O 1
ATOM 1503 N N . GLU A 1 193 ? 0.142 -2.823 18.529 1.00 89.62 193 GLU A N 1
ATOM 1504 C CA . GLU A 1 193 ? 1.350 -3.051 17.735 1.00 89.62 193 GLU A CA 1
ATOM 1505 C C . GLU A 1 193 ? 1.057 -3.280 16.253 1.00 89.62 193 GLU A C 1
ATOM 1507 O O . GLU A 1 193 ? 1.868 -2.926 15.391 1.00 89.62 193 GLU A O 1
ATOM 1512 N N . THR A 1 194 ? -0.070 -3.919 15.954 1.00 89.50 194 THR A N 1
ATOM 1513 C CA . THR A 1 194 ? -0.492 -4.166 14.581 1.00 89.50 194 THR A CA 1
ATOM 1514 C C . THR A 1 194 ? -1.003 -2.869 13.963 1.00 89.50 194 THR A C 1
ATOM 1516 O O . THR A 1 194 ? -0.483 -2.479 12.924 1.00 89.50 194 THR A O 1
ATOM 1519 N N . VAL A 1 195 ? -1.911 -2.139 14.624 1.00 90.81 195 VAL A N 1
ATOM 1520 C CA . VAL A 1 195 ? -2.401 -0.816 14.187 1.00 90.81 195 VAL A CA 1
ATOM 1521 C C . VAL A 1 195 ? -1.234 0.122 13.870 1.00 90.81 195 VAL A C 1
ATOM 1523 O O . VAL A 1 195 ? -1.183 0.697 12.784 1.00 90.81 195 VAL A O 1
ATOM 1526 N N . ASP A 1 196 ? -0.257 0.235 14.768 1.00 88.06 196 ASP A N 1
ATOM 1527 C CA . ASP A 1 196 ? 0.873 1.150 14.597 1.00 88.06 196 ASP A CA 1
ATOM 1528 C C . ASP A 1 196 ? 1.741 0.799 13.369 1.00 88.06 196 ASP A C 1
ATOM 1530 O O . ASP A 1 196 ? 2.299 1.692 12.727 1.00 88.06 196 ASP A O 1
ATOM 1534 N N . ARG A 1 197 ? 1.810 -0.485 12.980 1.00 87.50 197 ARG A N 1
ATOM 1535 C CA . ARG A 1 197 ? 2.521 -0.941 11.770 1.00 87.50 197 ARG A CA 1
ATOM 1536 C C . ARG A 1 197 ? 1.801 -0.577 10.471 1.00 87.50 197 ARG A C 1
ATOM 1538 O O . ARG A 1 197 ? 2.481 -0.361 9.470 1.00 87.50 197 ARG A O 1
ATOM 1545 N N . PHE A 1 198 ? 0.471 -0.478 10.482 1.00 87.81 198 PHE A N 1
ATOM 1546 C CA . PHE A 1 198 ? -0.302 0.002 9.325 1.00 87.81 198 PHE A CA 1
ATOM 1547 C C . PHE A 1 198 ? -0.171 1.505 9.120 1.00 87.81 198 PHE A C 1
ATOM 1549 O O . PHE A 1 198 ? -0.365 1.989 8.012 1.00 87.81 198 PHE A O 1
ATOM 1556 N N . ARG A 1 199 ? 0.207 2.233 10.174 1.00 88.44 199 ARG A N 1
ATOM 1557 C CA . ARG A 1 199 ? 0.318 3.692 10.188 1.00 88.44 199 ARG A CA 1
ATOM 1558 C C . ARG A 1 199 ? -0.956 4.423 9.713 1.00 88.44 199 ARG A C 1
ATOM 1560 O O . ARG A 1 199 ? -0.863 5.286 8.836 1.00 88.44 199 ARG A O 1
ATOM 1567 N N . PRO A 1 200 ? -2.142 4.080 10.247 1.00 90.50 200 PRO A N 1
ATOM 1568 C CA . PRO A 1 200 ? -3.391 4.704 9.835 1.00 90.50 200 PRO A CA 1
ATOM 1569 C C . PRO A 1 200 ? -3.495 6.137 10.342 1.00 90.50 200 PRO A C 1
ATOM 1571 O O . PRO A 1 200 ? -2.917 6.484 11.365 1.00 90.50 200 PRO A O 1
ATOM 1574 N N . ASN A 1 201 ? -4.304 6.951 9.674 1.00 87.75 201 ASN A N 1
ATOM 1575 C CA . ASN A 1 201 ? -4.734 8.245 10.196 1.00 87.75 201 ASN A CA 1
ATOM 1576 C C . ASN A 1 201 ? -5.995 8.117 11.052 1.00 87.75 201 ASN A C 1
ATOM 1578 O O . ASN A 1 201 ? -6.162 8.861 12.015 1.00 87.75 201 ASN A O 1
ATOM 1582 N N . ILE A 1 202 ? -6.877 7.179 10.693 1.00 87.12 202 ILE A N 1
ATOM 1583 C CA . ILE A 1 202 ? -8.183 6.989 11.322 1.00 87.12 202 ILE A CA 1
ATOM 1584 C C . ILE A 1 202 ? -8.337 5.511 11.668 1.00 87.12 202 ILE A C 1
ATOM 1586 O O . ILE A 1 202 ? -8.246 4.645 10.798 1.00 87.12 202 ILE A O 1
ATOM 1590 N N . VAL A 1 203 ? -8.591 5.217 12.939 1.00 88.19 203 VAL A N 1
ATOM 1591 C CA . VAL A 1 203 ? -8.938 3.870 13.399 1.00 88.19 203 VAL A CA 1
ATOM 1592 C C . VAL A 1 203 ? -10.417 3.862 13.756 1.00 88.19 203 VAL A C 1
ATOM 1594 O O . VAL A 1 203 ? -10.883 4.738 14.487 1.00 88.19 203 VAL A O 1
ATOM 1597 N N . VAL A 1 204 ? -11.165 2.897 13.224 1.00 86.06 204 VAL A N 1
ATOM 1598 C CA . VAL A 1 204 ? -12.606 2.753 13.463 1.00 86.06 204 VAL A CA 1
ATOM 1599 C C . VAL A 1 204 ? -12.932 1.429 14.143 1.00 86.06 204 VAL A C 1
ATOM 1601 O O . VAL A 1 204 ? -12.258 0.420 13.946 1.00 86.06 204 VAL A O 1
ATOM 1604 N N . LYS A 1 205 ? -14.009 1.422 14.928 1.00 84.81 205 LYS A N 1
ATOM 1605 C CA . LYS A 1 205 ? -14.545 0.238 15.605 1.00 84.81 205 LYS A CA 1
ATOM 1606 C C . LYS A 1 205 ? -16.054 0.128 15.429 1.00 84.81 205 LYS A C 1
ATOM 1608 O O . LYS A 1 205 ? -16.741 1.108 15.146 1.00 84.81 205 LYS A O 1
ATOM 1613 N N . GLY A 1 206 ? -16.577 -1.075 15.653 1.00 74.88 206 GLY A N 1
ATOM 1614 C CA . GLY A 1 206 ? -18.007 -1.371 15.502 1.00 74.88 206 GLY A CA 1
ATOM 1615 C C . GLY A 1 206 ? -18.414 -1.791 14.088 1.00 74.88 206 GLY A C 1
ATOM 1616 O O . GLY A 1 206 ? -19.599 -1.981 13.834 1.00 74.88 206 GLY A O 1
ATOM 1617 N N . LEU A 1 207 ? -17.442 -1.978 13.195 1.00 78.06 207 LE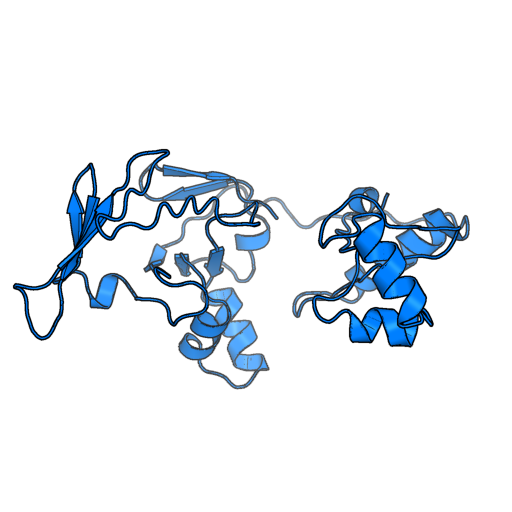U A N 1
ATOM 1618 C CA . LEU A 1 207 ? -17.645 -2.523 11.859 1.00 78.06 207 LEU A CA 1
ATOM 1619 C C . LEU A 1 207 ? -17.323 -4.025 11.817 1.00 78.06 207 LEU A C 1
ATOM 1621 O O . LEU A 1 207 ? -16.397 -4.466 12.505 1.00 78.06 207 LEU A O 1
ATOM 1625 N N . PRO A 1 208 ? -18.036 -4.823 10.998 1.00 75.12 208 PRO A N 1
ATOM 1626 C CA . PRO A 1 208 ? -17.581 -6.162 10.633 1.00 75.12 208 PRO A CA 1
ATOM 1627 C C . PRO A 1 208 ? -16.167 -6.122 10.029 1.00 75.12 208 PRO A C 1
ATOM 1629 O O . PRO A 1 208 ? -15.842 -5.143 9.359 1.00 75.12 208 PRO A O 1
ATOM 1632 N N . PRO A 1 209 ? -15.326 -7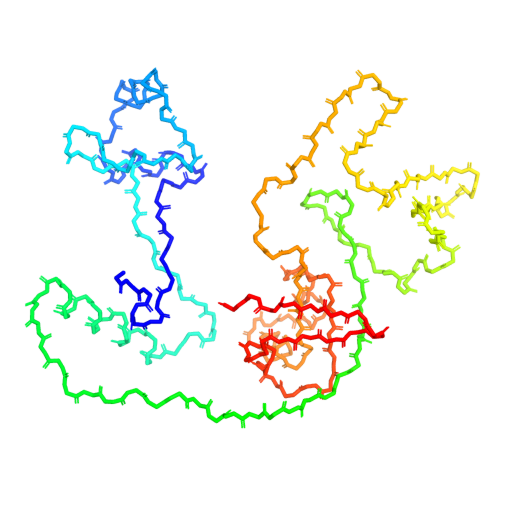.151 10.238 1.00 78.50 209 PRO A N 1
ATOM 1633 C CA . PRO A 1 209 ? -13.997 -7.198 9.635 1.00 78.50 209 PRO A CA 1
ATOM 1634 C C . PRO A 1 209 ? -14.041 -7.044 8.109 1.00 78.50 209 PRO A C 1
ATOM 1636 O O . PRO A 1 209 ? -14.883 -7.659 7.454 1.00 78.50 209 PRO A O 1
ATOM 1639 N N . PHE A 1 210 ? -13.102 -6.265 7.578 1.00 79.69 210 PHE A N 1
ATOM 1640 C CA . PHE A 1 210 ? -12.822 -6.008 6.159 1.00 79.69 210 PHE A CA 1
ATOM 1641 C C . PHE A 1 210 ? -13.916 -5.258 5.397 1.00 79.69 210 PHE A C 1
ATOM 1643 O O . PHE A 1 210 ? -13.840 -5.095 4.183 1.00 79.69 210 PHE A O 1
ATOM 1650 N N . ILE A 1 211 ? -14.952 -4.784 6.087 1.00 76.00 211 ILE A N 1
ATOM 1651 C CA . ILE A 1 211 ? -16.038 -4.065 5.425 1.00 76.00 211 ILE A CA 1
ATOM 1652 C C . ILE A 1 211 ? -15.592 -2.697 4.899 1.00 76.00 211 ILE A C 1
ATOM 1654 O O . ILE A 1 211 ? -16.181 -2.182 3.950 1.00 76.00 211 ILE A O 1
ATOM 1658 N N . GLU A 1 212 ? -14.550 -2.117 5.497 1.00 73.56 212 GLU A N 1
ATOM 1659 C CA . GLU A 1 212 ? -13.936 -0.865 5.065 1.00 73.56 212 GLU A CA 1
ATOM 1660 C C . GLU A 1 212 ? -13.431 -0.923 3.615 1.00 73.56 212 GLU A C 1
ATOM 1662 O O . GLU A 1 212 ? -13.530 0.084 2.920 1.00 73.56 212 GLU A O 1
ATOM 1667 N N . ASP A 1 213 ? -13.039 -2.106 3.128 1.00 76.00 213 ASP A N 1
ATOM 1668 C CA . ASP A 1 213 ? -12.554 -2.333 1.758 1.00 76.00 213 ASP A CA 1
ATOM 1669 C C . ASP A 1 213 ? -13.683 -2.228 0.712 1.00 76.00 213 ASP A C 1
ATOM 1671 O O . ASP A 1 213 ? -13.442 -2.125 -0.486 1.00 76.00 213 ASP A O 1
ATOM 1675 N N . THR A 1 214 ? -14.947 -2.262 1.146 1.00 71.12 214 THR A N 1
ATOM 1676 C CA . THR A 1 214 ? -16.119 -2.172 0.254 1.00 71.12 214 THR A CA 1
ATOM 1677 C C . THR A 1 214 ? -16.727 -0.771 0.202 1.00 71.12 214 THR A C 1
ATOM 1679 O O . THR A 1 214 ? -17.613 -0.495 -0.617 1.00 71.12 214 THR A O 1
ATOM 1682 N N . ALA A 1 215 ? -16.288 0.124 1.089 1.00 73.00 215 ALA A N 1
ATOM 1683 C CA . ALA A 1 215 ? -16.836 1.463 1.182 1.00 73.00 215 ALA A CA 1
ATOM 1684 C C . ALA A 1 215 ? -16.427 2.284 -0.046 1.00 73.00 215 ALA A C 1
ATOM 1686 O O . ALA A 1 215 ? -15.263 2.340 -0.406 1.00 73.00 215 ALA A O 1
ATOM 1687 N N . LYS A 1 216 ? -17.390 2.969 -0.672 1.00 73.94 216 LYS A N 1
ATOM 1688 C CA . LYS A 1 216 ? -17.114 3.961 -1.735 1.00 73.94 216 LYS A CA 1
ATOM 1689 C C . LYS A 1 216 ? -17.030 5.384 -1.196 1.00 73.94 216 LYS A C 1
ATOM 1691 O O . LYS A 1 216 ? -16.461 6.274 -1.818 1.00 73.94 216 LYS A O 1
ATOM 1696 N N . ARG A 1 217 ? -17.700 5.624 -0.068 1.00 72.62 217 ARG A N 1
ATOM 1697 C CA . ARG A 1 217 ? -17.817 6.930 0.579 1.00 72.62 217 ARG A CA 1
ATOM 1698 C C . ARG A 1 217 ? -17.832 6.747 2.083 1.00 72.62 217 ARG A C 1
ATOM 1700 O O . ARG A 1 217 ? -18.498 5.843 2.586 1.00 72.62 217 ARG A O 1
ATOM 1707 N N . MET A 1 218 ? -17.172 7.656 2.780 1.00 76.81 218 MET A N 1
ATOM 1708 C CA . MET A 1 218 ? -17.176 7.753 4.235 1.00 76.81 218 MET A CA 1
ATOM 1709 C C . MET A 1 218 ? -17.614 9.161 4.637 1.00 76.81 218 MET A C 1
ATOM 1711 O O . MET A 1 218 ? -17.333 10.130 3.933 1.00 76.81 218 MET A O 1
ATOM 1715 N N . SER A 1 219 ? -18.311 9.291 5.766 1.00 67.56 219 SER A N 1
ATOM 1716 C CA . SER A 1 219 ? -18.570 10.597 6.367 1.00 67.56 219 SER A CA 1
ATOM 1717 C C . SER A 1 219 ? -18.263 10.582 7.856 1.00 67.56 219 SER A C 1
ATOM 1719 O O . SER A 1 219 ? -18.628 9.637 8.552 1.00 67.56 219 SER A O 1
ATOM 1721 N N . ILE A 1 220 ? -17.586 11.630 8.319 1.00 71.44 220 ILE A N 1
ATOM 1722 C CA . ILE A 1 220 ? -17.231 11.857 9.723 1.00 71.44 220 ILE A CA 1
ATOM 1723 C C . ILE A 1 220 ? -17.677 13.279 10.055 1.00 71.44 220 ILE A C 1
ATOM 1725 O O . ILE A 1 220 ? -17.226 14.216 9.402 1.00 71.44 220 ILE A O 1
ATOM 1729 N N . ASP A 1 221 ? -18.603 13.438 11.002 1.00 64.88 221 ASP A N 1
ATOM 1730 C CA . ASP A 1 221 ? -19.126 14.735 11.466 1.00 64.88 221 ASP A CA 1
ATOM 1731 C C . ASP A 1 221 ? -19.493 15.732 10.347 1.00 64.88 221 ASP A C 1
ATOM 1733 O O . ASP A 1 221 ? -19.277 16.937 10.445 1.00 64.88 221 ASP A O 1
ATOM 1737 N N . GLY A 1 222 ? -20.075 15.225 9.255 1.00 54.97 222 GLY A N 1
ATOM 1738 C CA . GLY A 1 222 ? -20.521 16.032 8.114 1.00 54.97 222 GLY A CA 1
ATOM 1739 C C . GLY A 1 222 ? -19.458 16.283 7.039 1.00 54.97 222 GLY A C 1
ATOM 1740 O O . GLY A 1 222 ? -19.817 16.694 5.935 1.00 54.97 222 GLY A O 1
ATOM 1741 N N . PHE A 1 223 ? -18.188 15.961 7.293 1.00 64.12 223 PHE A N 1
ATOM 1742 C CA . PHE A 1 223 ? -17.162 15.889 6.252 1.00 64.12 223 PHE A CA 1
ATOM 1743 C C . PHE A 1 223 ? -17.356 14.617 5.427 1.00 64.12 223 PHE A C 1
ATOM 1745 O O . PHE A 1 223 ? -17.702 13.568 5.977 1.00 64.12 223 PHE A O 1
ATOM 1752 N N . GLN A 1 224 ? -17.170 14.704 4.110 1.00 69.31 224 GLN A N 1
ATOM 1753 C CA . GLN A 1 224 ? -17.299 13.572 3.191 1.00 69.31 224 GLN A CA 1
ATOM 1754 C C . GLN A 1 224 ? -15.951 13.227 2.571 1.00 69.31 224 GLN A C 1
ATOM 1756 O O . GLN A 1 224 ? -15.213 14.112 2.147 1.00 69.31 224 GLN A O 1
ATOM 1761 N N . PHE A 1 225 ? -15.677 11.930 2.495 1.00 72.31 225 PHE A N 1
ATOM 1762 C CA . PHE A 1 225 ? -14.473 11.357 1.918 1.00 72.31 225 PHE A CA 1
ATOM 1763 C C . PHE A 1 225 ? -14.877 10.373 0.820 1.00 72.31 225 PHE A C 1
ATOM 1765 O O . PHE A 1 225 ? -15.800 9.569 1.003 1.00 72.31 225 PHE A O 1
ATOM 1772 N N . GLU A 1 226 ? -14.187 10.440 -0.312 1.00 74.00 226 GLU A N 1
ATOM 1773 C CA . GLU A 1 226 ? -14.205 9.389 -1.326 1.00 74.00 226 GLU A CA 1
ATOM 1774 C C . GLU A 1 226 ? -13.171 8.333 -0.934 1.00 74.00 226 GLU A C 1
ATOM 1776 O O . GLU A 1 226 ? -12.083 8.673 -0.469 1.00 74.00 226 GLU A O 1
ATOM 1781 N N . VAL A 1 227 ? -13.548 7.061 -1.037 1.00 70.88 227 VAL A N 1
ATOM 1782 C CA . VAL A 1 227 ? -12.666 5.946 -0.688 1.00 70.88 227 VAL A CA 1
ATOM 1783 C C . VAL A 1 227 ? -12.131 5.366 -1.988 1.00 70.88 227 VAL A C 1
ATOM 1785 O O . VAL A 1 227 ? -12.902 4.850 -2.799 1.00 70.88 227 VAL A O 1
ATOM 1788 N N . GLU A 1 228 ? -10.822 5.484 -2.184 1.00 66.75 228 GLU A N 1
ATOM 1789 C CA . GLU A 1 228 ? -10.104 4.763 -3.233 1.00 66.75 228 GLU A CA 1
ATOM 1790 C C . GLU A 1 228 ? -9.810 3.348 -2.727 1.00 66.75 228 GLU A C 1
ATOM 1792 O O . GLU A 1 228 ? -9.167 3.182 -1.688 1.00 66.75 228 GLU A O 1
ATOM 1797 N N . VAL A 1 229 ? -10.336 2.353 -3.444 1.00 55.19 229 VAL A N 1
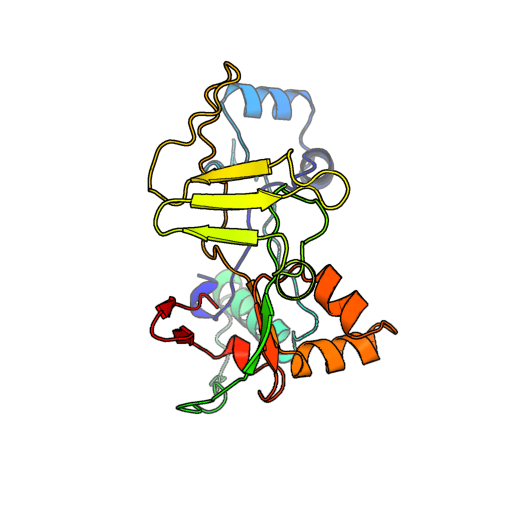ATOM 1798 C CA . VAL A 1 229 ? -10.128 0.917 -3.201 1.00 55.19 229 VAL A CA 1
ATOM 1799 C C . VAL A 1 229 ? -9.213 0.365 -4.281 1.00 55.19 229 VAL A C 1
ATOM 1801 O O . VAL A 1 229 ? -9.501 0.653 -5.468 1.00 55.19 229 VAL A O 1
#

InterPro domains:
  IPR005302 Molybdenum cofactor sulfurase, C-terminal [PF03473] (166-227)
  IPR005302 Molybdenum cofactor sulfurase, C-terminal [PS51340] (145-229)
  IPR015422 Pyridoxal phosphate-dependent transferase, small domain [G3DSA:3.90.1150.10] (1-81)

Mean predicted aligned error: 16.64 Å